Protein AF-A0A350H3V1-F1 (afdb_monomer_lite)

Foldseek 3Di:
DAAPVVLCVVFAFAQAADPVGDTLAQVSSVLCCCCPFQNDDRDDQAFLQSVQVSCVVVLFWHWDDDDADFQWKWGAALVPPVGRTGIFTDHDPQKTFTTDDPVRPPSGTHIDHDDDDTITTGTPGGGDDDLPDDDQPLDDFQFFKWFFADKFAFQAADPVQQWTAGCQFQVHDDPDPLRTHHLVQKAFDDQDPDRDSDDGRRTMIGHGDIFGFHHADPVQCWTWTQDPNGTHTTRSVRIGGD

Structure (mmCIF, N/CA/C/O backbone):
data_AF-A0A350H3V1-F1
#
_entry.id   AF-A0A350H3V1-F1
#
loop_
_atom_site.group_PDB
_atom_site.id
_atom_site.type_symbol
_atom_site.label_atom_id
_atom_site.label_alt_id
_atom_site.label_comp_id
_atom_site.label_asym_id
_atom_site.label_entity_id
_atom_site.label_seq_id
_atom_site.pdbx_PDB_ins_code
_atom_site.Cartn_x
_atom_site.Cartn_y
_atom_site.Cartn_z
_atom_site.occupancy
_atom_site.B_iso_or_equiv
_atom_site.auth_seq_id
_atom_site.auth_comp_id
_atom_site.auth_asym_id
_atom_site.auth_atom_id
_atom_site.pdbx_PDB_model_num
ATOM 1 N N . MET A 1 1 ? 0.776 -10.655 13.097 1.00 87.31 1 MET A N 1
ATOM 2 C CA . MET A 1 1 ? 0.230 -9.368 12.625 1.00 87.31 1 MET A CA 1
ATOM 3 C C . MET A 1 1 ? -0.496 -9.611 11.309 1.00 87.31 1 MET A C 1
ATOM 5 O O . MET A 1 1 ? -0.062 -10.494 10.578 1.00 87.31 1 MET A O 1
ATOM 9 N N . ILE A 1 2 ? -1.572 -8.882 11.024 1.00 86.81 2 ILE A N 1
ATOM 10 C CA . ILE A 1 2 ? -2.341 -8.927 9.771 1.00 86.81 2 ILE A CA 1
ATOM 11 C C . ILE A 1 2 ? -2.219 -7.591 9.036 1.00 86.81 2 ILE A C 1
ATOM 13 O O . ILE A 1 2 ? -1.848 -6.583 9.632 1.00 86.81 2 ILE A O 1
ATOM 17 N N . SER A 1 3 ? -2.535 -7.568 7.750 1.00 87.00 3 SER A N 1
ATOM 18 C CA . SER A 1 3 ? -2.554 -6.328 6.978 1.00 87.00 3 SER A CA 1
ATOM 19 C C . SER A 1 3 ? -3.703 -5.396 7.349 1.00 87.00 3 SER A C 1
ATOM 21 O O . SER A 1 3 ? -4.671 -5.776 8.015 1.00 87.00 3 SER A O 1
ATOM 23 N N . LEU A 1 4 ? -3.635 -4.171 6.825 1.00 89.00 4 LEU A N 1
ATOM 24 C CA . LEU A 1 4 ? -4.741 -3.229 6.927 1.00 89.00 4 LEU A CA 1
ATOM 25 C C . LEU A 1 4 ? -5.987 -3.687 6.143 1.00 89.00 4 LEU A C 1
ATOM 27 O O . LEU A 1 4 ? -7.086 -3.507 6.655 1.00 89.00 4 LEU A O 1
ATOM 31 N N . GLU A 1 5 ? -5.866 -4.301 4.958 1.00 83.44 5 GLU A N 1
ATOM 32 C CA . GLU A 1 5 ? -7.055 -4.782 4.221 1.00 83.44 5 GLU A CA 1
ATOM 33 C C . GLU A 1 5 ? -7.722 -5.969 4.918 1.00 83.44 5 GLU A C 1
ATOM 35 O O . GLU A 1 5 ? -8.934 -5.954 5.139 1.00 83.44 5 GLU A O 1
ATOM 40 N N . SER A 1 6 ? -6.944 -6.951 5.372 1.00 87.31 6 SER A N 1
ATOM 41 C CA . SER A 1 6 ? -7.464 -8.061 6.174 1.00 87.31 6 SER A CA 1
ATOM 42 C C . SER A 1 6 ? -8.128 -7.560 7.459 1.00 87.31 6 SER A C 1
ATOM 44 O O . SER A 1 6 ? -9.181 -8.065 7.842 1.00 87.31 6 SER A O 1
ATOM 46 N N . PHE A 1 7 ? -7.568 -6.531 8.104 1.00 95.38 7 PHE A N 1
ATOM 47 C CA . PHE A 1 7 ? -8.172 -5.893 9.274 1.00 95.38 7 PHE A CA 1
ATOM 48 C C . PHE A 1 7 ? -9.505 -5.208 8.951 1.00 95.38 7 PHE A C 1
ATOM 50 O O . PHE A 1 7 ? -10.500 -5.429 9.641 1.00 95.38 7 PHE A O 1
ATOM 57 N N . ILE A 1 8 ? -9.548 -4.410 7.883 1.00 93.38 8 ILE A N 1
ATOM 58 C CA . ILE A 1 8 ? -10.767 -3.749 7.403 1.00 93.38 8 ILE A CA 1
ATOM 59 C C . ILE A 1 8 ? -11.840 -4.791 7.084 1.00 93.38 8 ILE A C 1
ATOM 61 O O . ILE A 1 8 ? -12.967 -4.675 7.564 1.00 93.38 8 ILE A O 1
ATOM 65 N N . SER A 1 9 ? -11.500 -5.819 6.307 1.00 91.25 9 SER A N 1
ATOM 66 C CA . SER A 1 9 ? -12.410 -6.906 5.932 1.00 91.25 9 SER A CA 1
ATOM 67 C C . SER A 1 9 ? -12.927 -7.647 7.166 1.00 91.25 9 SER A C 1
ATOM 69 O O . SER A 1 9 ? -14.130 -7.858 7.324 1.00 91.25 9 SER A O 1
ATOM 71 N N . LYS A 1 10 ? -12.032 -7.950 8.114 1.00 94.06 10 LYS A N 1
ATOM 72 C CA . LYS A 1 10 ? -12.376 -8.615 9.373 1.00 94.06 10 LYS A CA 1
ATOM 73 C C . LYS A 1 10 ? -13.389 -7.822 10.194 1.00 94.06 10 LYS A C 1
ATOM 75 O O . LYS A 1 10 ? -14.239 -8.456 10.823 1.00 94.06 10 LYS A O 1
ATOM 80 N N . TYR A 1 11 ? -13.297 -6.492 10.221 1.00 96.25 11 TYR A N 1
ATOM 81 C CA . TYR A 1 11 ? -14.055 -5.657 11.157 1.00 96.25 11 TYR A CA 1
ATOM 82 C C . TYR A 1 11 ? -15.183 -4.825 10.548 1.00 96.25 11 TYR A C 1
ATOM 84 O O . TYR A 1 11 ? -16.025 -4.336 11.298 1.00 96.25 11 TYR A O 1
ATOM 92 N N . THR A 1 12 ? -15.261 -4.701 9.224 1.00 94.94 12 THR A N 1
ATOM 93 C CA . THR A 1 12 ? -16.365 -3.989 8.564 1.00 94.94 12 THR A CA 1
ATOM 94 C C . THR A 1 12 ? -17.715 -4.552 9.015 1.00 94.94 12 THR A C 1
ATOM 96 O O . THR A 1 12 ? -17.942 -5.762 8.982 1.00 94.94 12 THR A O 1
ATOM 99 N N . GLY A 1 13 ? -18.611 -3.668 9.461 1.00 93.94 13 GLY A N 1
ATOM 100 C CA . GLY A 1 13 ? -19.951 -4.027 9.926 1.00 93.94 13 GLY A CA 1
ATOM 101 C C . GLY A 1 13 ? -19.996 -4.704 11.299 1.00 93.94 13 GLY A C 1
ATOM 102 O O . GLY A 1 13 ? -21.028 -5.272 11.652 1.00 93.94 13 GLY A O 1
ATOM 103 N N . LYS A 1 14 ? -18.913 -4.667 12.086 1.00 95.12 14 LYS A N 1
ATOM 104 C CA . LYS A 1 14 ? -18.849 -5.271 13.429 1.00 95.12 14 LYS A CA 1
ATOM 105 C C . LYS A 1 14 ? -18.634 -4.221 14.513 1.00 95.12 14 LYS A C 1
ATOM 107 O O . LYS A 1 14 ? -18.008 -3.196 14.269 1.00 95.12 14 LYS A O 1
ATOM 112 N N . LYS A 1 15 ? -19.115 -4.513 15.727 1.00 95.94 15 LYS A N 1
ATOM 113 C CA . LYS A 1 15 ? -18.767 -3.773 16.950 1.00 95.94 15 LYS A CA 1
ATOM 114 C C . LYS A 1 15 ? -17.431 -4.277 17.472 1.00 95.94 15 LYS A C 1
ATOM 116 O O . LYS A 1 15 ? -17.366 -5.330 18.098 1.00 95.94 15 LYS A O 1
ATOM 121 N N . VAL A 1 16 ? -16.371 -3.534 17.202 1.00 96.19 16 VAL A N 1
ATOM 122 C CA . VAL A 1 16 ? -15.021 -3.857 17.661 1.00 96.19 16 VAL A CA 1
ATOM 123 C C . VAL A 1 16 ? -14.863 -3.479 19.128 1.00 96.19 16 VAL A C 1
ATOM 125 O O . VAL A 1 16 ? -15.250 -2.379 19.531 1.00 96.19 16 VAL A O 1
ATOM 128 N N . ASP A 1 17 ? -14.287 -4.380 19.914 1.00 95.50 17 ASP A N 1
ATOM 129 C CA . ASP A 1 17 ? -14.048 -4.236 21.346 1.00 95.50 17 ASP A CA 1
ATOM 130 C C . ASP A 1 17 ? -12.560 -4.365 21.703 1.00 95.50 17 ASP A C 1
ATOM 132 O O . ASP A 1 17 ? -11.707 -4.657 20.857 1.00 95.50 17 ASP A O 1
ATOM 136 N N . VAL A 1 18 ? -12.253 -4.146 22.979 1.00 94.50 18 VAL A N 1
ATOM 137 C CA . VAL A 1 18 ? -10.967 -4.484 23.596 1.00 94.50 18 VAL A CA 1
ATOM 138 C C . VAL A 1 18 ? -11.205 -5.435 24.778 1.00 94.50 18 VAL A C 1
ATOM 140 O O . VAL A 1 18 ? -12.322 -5.479 25.298 1.00 94.50 18 VAL A O 1
ATOM 143 N N . PRO A 1 19 ? -10.191 -6.200 25.234 1.00 91.94 19 PRO A N 1
ATOM 144 C CA . PRO A 1 19 ? -10.383 -7.260 26.234 1.00 91.94 19 PRO A CA 1
ATOM 145 C C . PRO A 1 19 ? -11.000 -6.827 27.574 1.00 91.94 19 PRO A C 1
ATOM 147 O O . PRO A 1 19 ? -11.534 -7.660 28.296 1.00 91.94 19 PRO A O 1
ATOM 150 N N . TRP A 1 20 ? -10.934 -5.538 27.914 1.00 90.94 20 TRP A N 1
ATOM 151 C CA . TRP A 1 20 ? -11.448 -4.976 29.169 1.00 90.94 20 TRP A CA 1
ATOM 152 C C . TRP A 1 20 ? -12.771 -4.198 29.010 1.00 90.94 20 TRP A C 1
ATOM 154 O O . TRP A 1 20 ? -13.132 -3.411 29.883 1.00 90.94 20 TRP A O 1
ATOM 164 N N . GLY A 1 21 ? -13.498 -4.384 27.903 1.00 87.94 21 GLY A N 1
ATOM 165 C CA . GLY A 1 21 ? -14.806 -3.760 27.651 1.00 87.94 21 GLY A CA 1
ATOM 166 C C . GLY A 1 21 ? -14.780 -2.707 26.538 1.00 87.94 21 GLY A C 1
ATOM 167 O O . GLY A 1 21 ? -13.836 -2.641 25.763 1.00 87.94 21 GLY A O 1
ATOM 168 N N . TYR A 1 22 ? -15.814 -1.865 26.442 1.00 90.25 22 TYR A N 1
ATOM 169 C CA . TYR A 1 22 ? -15.927 -0.775 25.445 1.00 90.25 22 TYR A CA 1
ATOM 170 C C . TYR A 1 22 ? -16.145 -1.219 23.987 1.00 90.25 22 TYR A C 1
ATOM 172 O O . TYR A 1 22 ? -15.574 -0.654 23.048 1.00 90.25 22 TYR A O 1
ATOM 180 N N . ALA A 1 23 ? -17.012 -2.211 23.780 1.00 93.12 23 ALA A N 1
ATOM 181 C CA . ALA A 1 23 ? -17.453 -2.601 22.446 1.00 93.12 23 ALA A CA 1
ATOM 182 C C . ALA A 1 23 ? -18.092 -1.422 21.696 1.00 93.12 23 ALA A C 1
ATOM 184 O O . ALA A 1 23 ? -18.932 -0.699 22.234 1.00 93.12 23 ALA A O 1
ATOM 185 N N . GLY A 1 24 ? -17.706 -1.251 20.436 1.00 93.50 24 GLY A N 1
ATOM 186 C CA . GLY A 1 24 ? -18.308 -0.262 19.556 1.00 93.50 24 GLY A CA 1
ATOM 187 C C . GLY A 1 24 ? -17.801 1.167 19.749 1.00 93.50 24 GLY A C 1
ATOM 188 O O . GLY A 1 24 ? -18.514 2.079 19.364 1.00 93.50 24 GLY A O 1
ATOM 189 N N . GLN A 1 25 ? -16.620 1.394 20.341 1.00 95.19 25 GLN A N 1
ATOM 190 C CA . GLN A 1 25 ? -16.006 2.730 20.469 1.00 95.19 25 GLN A CA 1
ATOM 191 C C . GLN A 1 25 ? -14.906 2.985 19.428 1.00 95.19 25 GLN A C 1
ATOM 193 O O . GLN A 1 25 ? -14.220 2.051 19.009 1.00 95.19 25 GLN A O 1
ATOM 198 N N . CYS A 1 26 ? -14.692 4.248 19.040 1.00 95.94 26 CYS A N 1
ATOM 199 C CA . CYS A 1 26 ? -13.654 4.635 18.072 1.00 95.94 26 CYS A CA 1
ATOM 200 C C . CYS A 1 26 ? -12.245 4.210 18.528 1.00 95.94 26 CYS A C 1
ATOM 202 O O . CYS A 1 26 ? -11.495 3.593 17.773 1.00 95.94 26 CYS A O 1
ATOM 204 N N . VAL A 1 27 ? -11.922 4.434 19.805 1.00 97.12 27 VAL A N 1
ATOM 205 C CA . VAL A 1 27 ? -10.637 4.038 20.404 1.00 97.12 27 VAL A CA 1
ATOM 206 C C . VAL A 1 27 ? -10.443 2.520 20.455 1.00 97.12 27 VAL A C 1
ATOM 208 O O . VAL A 1 27 ? -9.312 2.056 20.331 1.00 97.12 27 VAL A O 1
ATOM 211 N N . SER A 1 28 ? -11.519 1.734 20.579 1.00 97.25 28 SER A N 1
ATOM 212 C CA . SER A 1 28 ? -11.446 0.265 20.597 1.00 97.25 28 SER A CA 1
ATOM 213 C C . SER A 1 28 ? -11.017 -0.293 19.243 1.00 97.25 28 SER A C 1
ATOM 215 O O . SER A 1 28 ? -10.195 -1.205 19.179 1.00 97.25 28 SER A O 1
ATOM 217 N N . LEU A 1 29 ? -11.505 0.301 18.150 1.00 97.88 29 LEU A N 1
ATOM 218 C CA . LEU A 1 29 ? -11.069 -0.063 16.804 1.00 97.88 29 LEU A CA 1
ATOM 219 C C . LEU A 1 29 ? -9.576 0.231 16.604 1.00 97.88 29 LEU A C 1
ATOM 221 O O . LEU A 1 29 ? -8.831 -0.629 16.135 1.00 97.88 29 LEU A O 1
ATOM 225 N N . VAL A 1 30 ? -9.118 1.427 16.985 1.00 98.31 30 VAL A N 1
ATOM 226 C CA . VAL A 1 30 ? -7.717 1.820 16.766 1.00 98.31 30 VAL A CA 1
ATOM 227 C C . VAL A 1 30 ? -6.762 1.048 17.684 1.00 98.31 30 VAL A C 1
ATOM 229 O O . VAL A 1 30 ? -5.681 0.669 17.243 1.00 98.31 30 VAL A O 1
ATOM 232 N N . GLN A 1 31 ? -7.171 0.697 18.909 1.00 98.12 31 GLN A N 1
ATOM 233 C CA . GLN A 1 31 ? -6.442 -0.260 19.761 1.00 98.12 31 GLN A CA 1
ATOM 234 C C . GLN A 1 31 ? -6.209 -1.596 19.055 1.00 98.12 31 GLN A C 1
ATOM 236 O O . GLN A 1 31 ? -5.087 -2.104 19.037 1.00 98.12 31 GLN A O 1
ATOM 241 N N . ARG A 1 32 ? -7.260 -2.161 18.447 1.00 97.94 32 ARG A N 1
ATOM 242 C CA . ARG A 1 32 ? -7.150 -3.418 17.700 1.00 97.94 32 ARG A CA 1
ATOM 243 C C . ARG A 1 32 ? -6.230 -3.280 16.498 1.00 97.94 32 ARG A C 1
ATOM 245 O O . ARG A 1 32 ? -5.462 -4.198 16.244 1.00 97.94 32 ARG A O 1
ATOM 252 N N . TYR A 1 33 ? -6.242 -2.143 15.807 1.00 98.31 33 TYR A N 1
ATOM 253 C CA . TYR A 1 33 ? -5.305 -1.879 14.713 1.00 98.31 33 TYR A CA 1
ATOM 254 C C . TYR A 1 33 ? -3.848 -1.833 15.189 1.00 98.31 33 TYR A C 1
ATOM 256 O O . TYR A 1 33 ? -2.991 -2.504 14.610 1.00 98.31 33 TYR A O 1
ATOM 264 N N . LEU A 1 34 ? -3.561 -1.112 16.279 1.00 98.38 34 LEU A N 1
ATOM 265 C CA . LEU A 1 34 ? -2.220 -1.086 16.871 1.00 98.38 34 LEU A CA 1
ATOM 266 C C . LEU A 1 34 ? -1.730 -2.501 17.212 1.00 98.38 34 LEU A C 1
ATOM 268 O O . LEU A 1 34 ? -0.563 -2.819 16.991 1.00 98.38 34 LEU A O 1
ATOM 272 N N . ASN A 1 35 ? -2.617 -3.362 17.706 1.00 98.00 35 ASN A N 1
ATOM 273 C CA . ASN A 1 35 ? -2.266 -4.718 18.102 1.00 98.00 35 ASN A CA 1
ATOM 274 C C . ASN A 1 35 ? -2.142 -5.697 16.944 1.00 98.00 35 ASN A C 1
ATOM 276 O O . ASN A 1 35 ? -1.093 -6.311 16.746 1.00 98.00 35 ASN A O 1
ATOM 280 N N . GLU A 1 36 ? -3.204 -5.842 16.168 1.00 97.25 36 GLU A N 1
ATOM 281 C CA . GLU A 1 36 ? -3.271 -6.864 15.138 1.00 97.25 36 GLU A CA 1
ATOM 282 C C . GLU A 1 36 ? -2.425 -6.494 13.931 1.00 97.25 36 GLU A C 1
ATOM 284 O O . GLU A 1 36 ? -1.836 -7.386 13.326 1.00 97.25 36 GLU A O 1
ATOM 289 N N . CYS A 1 37 ? -2.305 -5.206 13.609 1.00 95.25 37 CYS A N 1
ATOM 290 C CA . CYS A 1 37 ? -1.598 -4.771 12.413 1.00 95.25 37 CYS A CA 1
ATOM 291 C C . CYS A 1 37 ? -0.177 -4.295 12.705 1.00 95.25 37 CYS A C 1
ATOM 293 O O . CYS A 1 37 ? 0.721 -4.578 11.921 1.00 95.25 37 CYS A O 1
ATOM 295 N N . LEU A 1 38 ? 0.054 -3.612 13.829 1.00 93.62 38 LEU A N 1
ATOM 296 C CA . LEU A 1 38 ? 1.365 -3.022 14.145 1.00 93.62 38 LEU A CA 1
ATOM 297 C C . LEU A 1 38 ? 2.124 -3.753 15.268 1.00 93.62 38 LEU A C 1
ATOM 299 O O . LEU A 1 38 ? 3.282 -3.431 15.555 1.00 93.62 38 LEU A O 1
ATOM 303 N N . GLY A 1 39 ? 1.497 -4.748 15.902 1.00 95.25 39 GLY A N 1
ATOM 304 C CA . GLY A 1 39 ? 2.129 -5.584 16.922 1.00 95.25 39 GLY A CA 1
ATOM 305 C C . GLY A 1 39 ? 2.437 -4.852 18.229 1.00 95.25 39 GLY A C 1
ATOM 306 O O . GLY A 1 39 ? 3.401 -5.210 18.904 1.00 95.25 39 GLY A O 1
ATOM 307 N N . TYR A 1 40 ? 1.685 -3.802 18.565 1.00 96.44 40 TYR A N 1
ATOM 308 C CA . TYR A 1 40 ? 1.750 -3.156 19.877 1.00 96.44 40 TYR A CA 1
ATOM 309 C C . TYR A 1 40 ? 0.785 -3.821 20.862 1.00 96.44 40 TYR A C 1
ATOM 311 O O . TYR A 1 40 ? -0.278 -4.316 20.491 1.00 96.44 40 TYR A O 1
ATOM 319 N N . GLU A 1 41 ? 1.123 -3.827 22.145 1.00 94.88 41 GLU A N 1
ATOM 320 C CA . GLU A 1 41 ? 0.203 -4.338 23.158 1.00 94.88 41 GLU A CA 1
ATOM 321 C C . GLU A 1 41 ? -0.988 -3.392 23.359 1.00 94.88 41 GLU A C 1
ATOM 323 O O . GLU A 1 41 ? -0.870 -2.159 23.307 1.00 94.88 41 GLU A O 1
ATOM 328 N N . MET A 1 42 ? -2.158 -3.991 23.584 1.00 95.31 42 MET A N 1
ATOM 329 C CA . MET A 1 42 ? -3.368 -3.253 23.925 1.00 95.31 42 MET A CA 1
ATOM 330 C C . MET A 1 42 ? -3.330 -2.876 25.404 1.00 95.31 42 MET A C 1
ATOM 332 O O . MET A 1 42 ? -3.228 -3.747 26.261 1.00 95.31 42 MET A O 1
ATOM 336 N N . HIS A 1 43 ? -3.486 -1.591 25.698 1.00 95.00 43 HIS A N 1
ATOM 337 C CA . HIS A 1 43 ? -3.711 -1.080 27.051 1.00 95.00 43 HIS A CA 1
ATOM 338 C C . HIS A 1 43 ? -4.429 0.279 26.981 1.00 95.00 43 HIS A C 1
ATOM 340 O O . HIS A 1 43 ? -4.352 0.935 25.941 1.00 95.00 43 HIS A O 1
ATOM 346 N N . PRO A 1 44 ? -5.154 0.730 28.021 1.00 93.12 44 PRO A N 1
ATOM 347 C CA . PRO A 1 44 ? -5.901 1.993 27.989 1.00 93.12 44 PRO A CA 1
ATOM 348 C C . PRO A 1 44 ? -5.030 3.226 27.676 1.00 93.12 44 PRO A C 1
ATOM 350 O O . PRO A 1 44 ? -4.000 3.425 28.305 1.00 93.12 44 PRO A O 1
ATOM 353 N N . ARG A 1 45 ? -5.481 4.076 26.738 1.00 94.94 45 ARG A N 1
ATOM 354 C CA . ARG A 1 45 ? -4.754 5.269 26.237 1.00 94.94 45 ARG A CA 1
ATOM 355 C C . ARG A 1 45 ? -5.511 6.597 26.390 1.00 94.94 45 ARG A C 1
ATOM 357 O O . ARG A 1 45 ? -5.131 7.602 25.795 1.00 94.94 45 ARG A O 1
ATOM 364 N N . GLY A 1 46 ? -6.597 6.593 27.162 1.00 95.19 46 GLY A N 1
ATOM 365 C CA . GLY A 1 46 ? -7.506 7.735 27.285 1.00 95.19 46 GLY A CA 1
ATOM 366 C C . GLY A 1 46 ? -8.501 7.850 26.126 1.00 95.19 46 GLY A C 1
ATOM 367 O O . GLY A 1 46 ? -8.709 6.904 25.356 1.00 95.19 46 GLY A O 1
ATOM 368 N N . ASN A 1 47 ? -9.137 9.017 26.027 1.00 97.12 47 ASN A N 1
ATOM 369 C CA . ASN A 1 47 ? -10.116 9.319 24.987 1.00 97.12 47 ASN A CA 1
ATOM 370 C C . ASN A 1 47 ? -9.413 9.676 23.680 1.00 97.12 47 ASN A C 1
ATOM 372 O O . ASN A 1 47 ? -8.237 10.020 23.673 1.00 97.12 47 ASN A O 1
ATOM 376 N N . ALA A 1 48 ? -10.142 9.654 22.566 1.00 97.88 48 ALA A N 1
ATOM 377 C CA . ALA A 1 48 ? -9.570 9.874 21.241 1.00 97.88 48 ALA A CA 1
ATOM 378 C C . ALA A 1 48 ? -8.691 11.136 21.141 1.00 97.88 48 ALA A C 1
ATOM 380 O O . ALA A 1 48 ? -7.585 11.056 20.614 1.00 97.88 48 ALA A O 1
ATOM 381 N N . LYS A 1 49 ? -9.118 12.275 21.705 1.00 97.94 49 LYS A N 1
ATOM 382 C CA . LYS A 1 49 ? -8.340 13.531 21.670 1.00 97.94 49 LYS A CA 1
ATOM 383 C C . LYS A 1 49 ? -6.946 13.429 22.309 1.00 97.94 49 LYS A C 1
ATOM 385 O O . LYS A 1 49 ? -6.058 14.198 21.950 1.00 97.94 49 LYS A O 1
ATOM 390 N N . ASP A 1 50 ? -6.762 12.503 23.249 1.00 98.31 50 ASP A N 1
ATOM 391 C CA . ASP A 1 50 ? -5.532 12.355 24.030 1.00 98.31 50 ASP A CA 1
ATOM 392 C C . ASP A 1 50 ? -4.441 11.628 23.216 1.00 98.31 50 ASP A C 1
ATOM 394 O O . ASP A 1 50 ? -3.244 11.777 23.470 1.00 98.31 50 ASP A O 1
ATOM 398 N N . TRP A 1 51 ? -4.841 10.894 22.170 1.00 98.38 51 TRP A N 1
ATOM 399 C CA . TRP A 1 51 ? -3.976 9.971 21.435 1.00 98.38 51 TRP A CA 1
ATOM 400 C C . TRP A 1 51 ? -2.841 10.639 20.658 1.00 98.38 51 TRP A C 1
ATOM 402 O O . TRP A 1 51 ? -1.848 9.974 20.383 1.00 98.38 51 TRP A O 1
ATOM 412 N N . VAL A 1 52 ? -2.921 11.935 20.332 1.00 98.44 52 VAL A N 1
ATOM 413 C CA . VAL A 1 52 ? -1.771 12.641 19.730 1.00 98.44 52 VAL A CA 1
ATOM 414 C C . VAL A 1 52 ? -0.562 12.568 20.662 1.00 98.44 52 VAL A C 1
ATOM 416 O O . VAL A 1 52 ? 0.511 12.141 20.244 1.00 98.44 52 VAL A O 1
ATOM 419 N N . ASN A 1 53 ? -0.746 12.942 21.929 1.00 98.12 53 ASN A N 1
ATOM 420 C CA . ASN A 1 53 ? 0.337 12.953 22.908 1.00 98.12 53 ASN A CA 1
ATOM 421 C C . ASN A 1 53 ? 0.696 11.529 23.336 1.00 98.12 53 ASN A C 1
ATOM 423 O O . ASN A 1 53 ? 1.875 11.200 23.418 1.00 98.12 53 ASN A O 1
ATOM 427 N N . THR A 1 54 ? -0.303 10.667 23.544 1.00 98.19 54 THR A N 1
ATOM 428 C CA . THR A 1 54 ? -0.078 9.278 23.960 1.00 98.19 54 THR A CA 1
ATOM 429 C C . THR A 1 54 ? 0.767 8.504 22.945 1.00 98.19 54 THR A C 1
ATOM 431 O O . THR A 1 54 ? 1.765 7.894 23.316 1.00 98.19 54 THR A O 1
ATOM 434 N N . LEU A 1 55 ? 0.445 8.589 21.647 1.00 98.38 55 LEU A N 1
ATOM 435 C CA . LEU A 1 55 ? 1.194 7.876 20.604 1.00 98.38 55 LEU A CA 1
ATOM 436 C C . LEU A 1 55 ? 2.633 8.386 20.437 1.00 98.38 55 LEU A C 1
ATOM 438 O O . LEU A 1 55 ? 3.513 7.595 20.093 1.00 98.38 55 LEU A O 1
ATOM 442 N N . ILE A 1 56 ? 2.875 9.682 20.664 1.00 98.31 56 ILE A N 1
ATOM 443 C CA . ILE A 1 56 ? 4.226 10.263 20.650 1.00 98.31 56 ILE A CA 1
ATOM 444 C C . ILE A 1 56 ? 5.017 9.770 21.863 1.00 98.31 56 ILE A C 1
ATOM 446 O O . ILE A 1 56 ? 6.127 9.267 21.703 1.00 98.31 56 ILE A O 1
ATOM 450 N N . ASN A 1 57 ? 4.436 9.874 23.060 1.00 98.12 57 ASN A N 1
ATOM 451 C CA . ASN A 1 57 ? 5.100 9.523 24.316 1.00 98.12 57 ASN A CA 1
ATOM 452 C C . ASN A 1 57 ? 5.436 8.028 24.406 1.00 98.12 57 ASN A C 1
ATOM 454 O O . ASN A 1 57 ? 6.465 7.667 24.966 1.00 98.12 57 ASN A O 1
ATOM 458 N N . GLU A 1 58 ? 4.605 7.161 23.824 1.00 97.81 58 GLU A N 1
ATOM 459 C CA . GLU A 1 58 ? 4.866 5.717 23.734 1.00 97.81 58 GLU A CA 1
ATOM 460 C C . GLU A 1 58 ? 5.835 5.336 22.598 1.00 97.81 58 GLU A C 1
ATOM 462 O O . GLU A 1 58 ? 6.147 4.159 22.421 1.00 97.81 58 GLU A O 1
ATOM 467 N N . GLY A 1 59 ? 6.298 6.295 21.787 1.00 97.19 59 GLY A N 1
ATOM 468 C CA . GLY A 1 59 ? 7.166 6.010 20.642 1.00 97.19 59 GLY A CA 1
ATOM 469 C C . GLY A 1 59 ? 6.478 5.181 19.549 1.00 97.19 59 GLY A C 1
ATOM 470 O O . GLY A 1 59 ? 7.132 4.415 18.842 1.00 97.19 59 GLY A O 1
ATOM 471 N N . ILE A 1 60 ? 5.155 5.306 19.406 1.00 97.81 60 ILE A N 1
ATOM 472 C CA . ILE A 1 60 ? 4.356 4.560 18.422 1.00 97.81 60 ILE A CA 1
ATOM 473 C C . ILE A 1 60 ? 4.273 5.309 17.095 1.00 97.81 60 ILE A C 1
ATOM 475 O O . ILE A 1 60 ? 4.391 4.700 16.028 1.00 97.81 60 ILE A O 1
ATOM 479 N N . ALA A 1 61 ? 4.059 6.622 17.150 1.00 97.81 61 ALA A N 1
ATOM 480 C CA . ALA A 1 61 ? 3.856 7.448 15.969 1.00 97.81 61 ALA A CA 1
ATOM 481 C C . ALA A 1 61 ? 4.463 8.841 16.131 1.00 97.81 61 ALA A C 1
ATOM 483 O O . ALA A 1 61 ? 4.604 9.356 17.237 1.00 97.81 61 ALA A O 1
ATOM 484 N N . GLN A 1 62 ? 4.742 9.477 14.998 1.00 98.00 62 GLN A N 1
ATOM 485 C CA . GLN A 1 62 ? 5.049 10.904 14.923 1.00 98.00 62 GLN A CA 1
ATOM 486 C C . GLN A 1 62 ? 3.865 11.679 14.354 1.00 98.00 62 GLN A C 1
ATOM 488 O O . GLN A 1 62 ? 3.141 11.183 13.487 1.00 98.00 62 GLN A O 1
ATOM 493 N N . LYS A 1 63 ? 3.694 12.922 14.803 1.00 98.12 63 LYS A N 1
ATOM 494 C CA . LYS A 1 63 ? 2.770 13.853 14.158 1.00 98.12 63 LYS A CA 1
ATOM 495 C C . LYS A 1 63 ? 3.394 14.369 12.862 1.00 98.12 63 LYS A C 1
ATOM 497 O O . LYS A 1 63 ? 4.540 14.809 12.866 1.00 98.12 63 LYS A O 1
ATOM 502 N N . VAL A 1 64 ? 2.636 14.348 11.771 1.00 95.56 64 VAL A N 1
ATOM 503 C CA . VAL A 1 64 ? 3.075 14.840 10.456 1.00 95.56 64 VAL A CA 1
ATOM 504 C C . VAL A 1 64 ? 2.091 15.864 9.894 1.00 95.56 64 VAL A C 1
ATOM 506 O O . VAL A 1 64 ? 0.920 15.894 10.274 1.00 95.56 64 VAL A O 1
ATOM 509 N N . ASN A 1 65 ? 2.575 16.696 8.973 1.00 92.94 65 ASN A N 1
ATOM 510 C CA . ASN A 1 65 ? 1.762 17.634 8.200 1.00 92.94 65 ASN A CA 1
ATOM 511 C C . ASN A 1 65 ? 1.565 17.108 6.768 1.00 92.94 65 ASN A C 1
ATOM 513 O O . ASN A 1 65 ? 2.366 16.307 6.284 1.00 92.94 65 ASN A O 1
ATOM 517 N N . GLY A 1 66 ? 0.534 17.598 6.079 1.00 90.31 66 GLY A N 1
ATOM 518 C CA . GLY A 1 66 ? 0.243 17.258 4.683 1.00 90.31 66 GLY A CA 1
ATOM 519 C C . GLY A 1 66 ? -0.947 16.314 4.536 1.00 90.31 66 GLY A C 1
ATOM 520 O O . GLY A 1 66 ? -1.889 16.370 5.323 1.00 90.31 66 GLY A O 1
ATOM 521 N N . THR A 1 67 ? -0.920 15.471 3.506 1.00 88.62 67 THR A N 1
ATOM 522 C CA . THR A 1 67 ? -2.022 14.556 3.181 1.00 88.62 67 THR A CA 1
ATOM 523 C C . THR A 1 67 ? -1.915 13.254 3.985 1.00 88.62 67 THR A C 1
ATOM 525 O O . THR A 1 67 ? -0.827 12.667 4.030 1.00 88.62 67 THR A O 1
ATOM 528 N N . PRO A 1 68 ? -3.018 12.764 4.591 1.00 90.19 68 PRO A N 1
ATOM 529 C CA . PRO A 1 68 ? -3.064 11.437 5.195 1.00 90.19 68 PRO A CA 1
ATOM 530 C C . PRO A 1 68 ? -2.627 10.343 4.230 1.00 90.19 68 PRO A C 1
ATOM 532 O O . PRO A 1 68 ? -3.109 10.270 3.100 1.00 90.19 68 PRO A O 1
ATOM 535 N N . GLN A 1 69 ? -1.753 9.464 4.701 1.00 85.69 69 GLN A N 1
ATOM 536 C CA . GLN A 1 69 ? -1.378 8.248 3.998 1.00 85.69 69 GLN A CA 1
ATOM 537 C C . GLN A 1 69 ? -2.132 7.066 4.580 1.00 85.69 69 GLN A C 1
ATOM 539 O O . GLN A 1 69 ? -2.493 7.035 5.757 1.00 85.69 69 GLN A O 1
ATOM 544 N N . ARG A 1 70 ? -2.348 6.060 3.743 1.00 89.00 70 ARG A N 1
ATOM 545 C CA . ARG A 1 70 ? -2.941 4.800 4.158 1.00 89.00 70 ARG A CA 1
ATOM 546 C C . ARG A 1 70 ? -2.170 4.199 5.348 1.00 89.00 70 ARG A C 1
ATOM 548 O O . ARG A 1 70 ? -0.946 4.088 5.324 1.00 89.00 70 ARG A O 1
ATOM 555 N N . GLY A 1 71 ? -2.896 3.840 6.405 1.00 92.25 71 GLY A N 1
ATOM 556 C CA . GLY A 1 71 ? -2.355 3.345 7.673 1.00 92.25 71 GLY A CA 1
ATOM 557 C C . GLY A 1 71 ? -1.986 4.421 8.701 1.00 92.25 71 GLY A C 1
ATOM 558 O O . GLY A 1 71 ? -1.661 4.060 9.837 1.00 92.25 71 GLY A O 1
ATOM 559 N N . ASP A 1 72 ? -2.054 5.713 8.358 1.00 97.38 72 ASP A N 1
ATOM 560 C CA . ASP A 1 72 ? -1.954 6.789 9.349 1.00 97.38 72 ASP A CA 1
ATOM 561 C C . ASP A 1 72 ? -3.159 6.750 10.303 1.00 97.38 72 ASP A C 1
ATOM 563 O O . ASP A 1 72 ? -4.276 6.394 9.921 1.00 97.38 72 ASP A O 1
ATOM 567 N N . ILE A 1 73 ? -2.938 7.148 11.553 1.00 98.62 73 ILE A N 1
ATOM 568 C CA . ILE A 1 73 ? -3.986 7.305 12.561 1.00 98.62 73 ILE A CA 1
ATOM 569 C C . ILE A 1 73 ? -4.411 8.771 12.569 1.00 98.62 73 ILE A C 1
ATOM 571 O O . ILE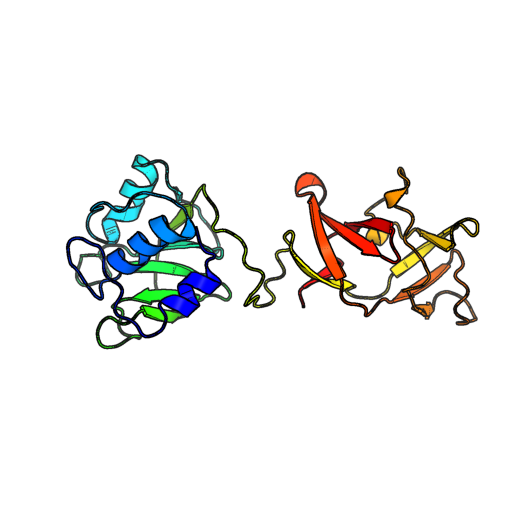 A 1 73 ? -3.585 9.669 12.737 1.00 98.62 73 ILE A O 1
ATOM 575 N N . LEU A 1 74 ? -5.702 9.021 12.390 1.00 98.56 74 LEU A N 1
ATOM 576 C CA . LEU A 1 74 ? -6.260 10.366 12.335 1.00 98.56 74 LEU A CA 1
ATOM 577 C C . LEU A 1 74 ? -6.974 10.680 13.636 1.00 98.56 74 LEU A C 1
ATOM 579 O O . LEU A 1 74 ? -7.943 10.009 13.985 1.00 98.56 74 LEU A O 1
ATOM 583 N N . VAL A 1 75 ? -6.485 11.697 14.343 1.00 98.50 75 VAL A N 1
ATOM 584 C CA . VAL A 1 75 ? -6.991 12.095 15.658 1.00 98.50 75 VAL A CA 1
ATOM 585 C C . VAL A 1 75 ? -7.721 13.428 15.562 1.00 98.50 75 VAL A C 1
ATOM 587 O O . VAL A 1 75 ? -7.138 14.453 15.205 1.00 98.50 75 VAL A O 1
ATOM 590 N N . TYR A 1 76 ? -8.992 13.422 15.932 1.00 97.88 76 TYR A N 1
ATOM 591 C CA . TYR A 1 76 ? -9.861 14.587 16.004 1.00 97.88 76 TYR A CA 1
ATOM 592 C C . TYR A 1 76 ? -9.894 15.136 17.431 1.00 97.88 76 TYR A C 1
ATOM 594 O O . TYR A 1 76 ? -10.055 14.386 18.396 1.00 97.88 76 TYR A O 1
ATOM 602 N N . GLY A 1 77 ? -9.755 16.457 17.557 1.00 97.12 77 GLY A N 1
ATOM 603 C CA . GLY A 1 77 ? -9.717 17.149 18.848 1.00 97.12 77 GLY A CA 1
ATOM 604 C C . GLY A 1 77 ? -11.068 17.216 19.570 1.00 97.12 77 GLY A C 1
ATOM 605 O O . GLY A 1 77 ? -12.075 16.680 19.115 1.00 97.12 77 GLY A O 1
ATOM 606 N N . SER A 1 78 ? -11.106 17.938 20.692 1.00 96.50 78 SER A N 1
ATOM 607 C CA . SER A 1 78 ? -12.274 18.049 21.586 1.00 96.50 78 SER A CA 1
ATOM 608 C C . SER A 1 78 ? -13.535 18.655 20.957 1.00 96.50 78 SER A C 1
ATOM 610 O O . SER A 1 78 ? -14.617 18.489 21.509 1.00 96.50 78 SER A O 1
ATOM 612 N N . SER A 1 79 ? -13.439 19.315 19.802 1.00 95.31 79 SER A N 1
ATOM 613 C CA . SER A 1 79 ? -14.609 19.784 19.044 1.00 95.31 79 SER A CA 1
ATOM 614 C C . SER A 1 79 ? -15.458 18.646 18.454 1.00 95.31 79 SER A C 1
ATOM 616 O O . SER A 1 79 ? -16.536 18.906 17.930 1.00 95.31 79 SER A O 1
ATOM 618 N N . TYR A 1 80 ? -14.988 17.398 18.533 1.00 93.44 80 TYR A N 1
ATOM 619 C CA . TYR A 1 80 ? -15.670 16.201 18.040 1.00 93.44 80 TYR A CA 1
ATOM 620 C C . TYR A 1 80 ? -16.018 15.254 19.196 1.00 93.44 80 TYR A C 1
ATOM 622 O O . TYR A 1 80 ? -15.419 15.319 20.273 1.00 93.44 80 TYR A O 1
ATOM 630 N N . GLY A 1 81 ? -16.995 14.368 18.973 1.00 89.50 81 GLY A N 1
ATOM 631 C CA . GLY A 1 81 ? -17.352 13.315 19.932 1.00 89.50 81 GLY A CA 1
ATOM 632 C C . GLY A 1 81 ? -17.731 13.853 21.313 1.00 89.50 81 GLY A C 1
ATOM 633 O O . GLY A 1 81 ? -17.288 13.314 22.322 1.00 89.50 81 GLY A O 1
ATOM 634 N N . SER A 1 82 ? -18.477 14.963 21.368 1.00 91.44 82 SER A N 1
ATOM 635 C CA . SER A 1 82 ? -18.950 15.583 22.617 1.00 91.44 82 SER A CA 1
ATOM 636 C C . SER A 1 82 ? -17.839 15.899 23.633 1.00 91.44 82 SER A C 1
ATOM 638 O O . SER A 1 82 ? -18.030 15.742 24.836 1.00 91.44 82 SER A O 1
ATOM 640 N N . GLY A 1 83 ? -16.660 16.324 23.166 1.00 94.81 83 GLY A N 1
ATOM 641 C CA . GLY A 1 83 ? -15.526 16.665 24.036 1.00 94.81 83 GLY A CA 1
ATOM 642 C C . GLY A 1 83 ? -14.505 15.542 24.244 1.00 94.81 83 GLY A C 1
ATOM 643 O O . GLY A 1 83 ? -13.421 15.809 24.781 1.00 94.81 83 GLY A O 1
ATOM 644 N N . TYR A 1 84 ? -14.804 14.317 23.799 1.00 95.69 84 TYR A N 1
ATOM 645 C CA . TYR A 1 84 ? -13.907 13.155 23.883 1.00 95.69 84 TYR A CA 1
ATOM 646 C C . TYR A 1 84 ? -12.993 13.004 22.656 1.00 95.69 84 TYR A C 1
ATOM 648 O O . TYR A 1 84 ? -11.980 12.303 22.714 1.00 95.69 84 TYR A O 1
ATOM 656 N N . GLY A 1 85 ? -13.299 13.715 21.571 1.00 96.81 85 GLY A N 1
ATOM 657 C CA . GLY A 1 85 ? -12.623 13.580 20.288 1.00 96.81 85 GLY A CA 1
ATOM 658 C C . GLY A 1 85 ? -13.130 12.394 19.476 1.00 96.81 85 GLY A C 1
ATOM 659 O O . GLY A 1 85 ? -14.070 11.697 19.857 1.00 96.81 85 GLY A O 1
ATOM 660 N N . HIS A 1 86 ? -12.483 12.165 18.339 1.00 97.19 86 HIS A N 1
ATOM 661 C CA . HIS A 1 86 ? -12.740 11.022 17.463 1.00 97.19 86 HIS A CA 1
ATOM 662 C C . HIS A 1 86 ? -11.430 10.491 16.887 1.00 97.19 86 HIS A C 1
ATOM 664 O O . HIS A 1 86 ? -10.439 11.218 16.832 1.00 97.19 86 HIS A O 1
ATOM 670 N N . ILE A 1 87 ? -11.388 9.221 16.500 1.00 98.38 87 ILE A N 1
ATOM 671 C CA . ILE A 1 87 ? -10.166 8.613 15.977 1.00 98.38 87 ILE A CA 1
ATOM 672 C C . ILE A 1 87 ? -10.489 7.511 14.973 1.00 98.38 87 ILE A C 1
ATOM 674 O O . ILE A 1 87 ? -11.478 6.794 15.119 1.00 98.38 87 ILE A O 1
ATOM 678 N N . GLY A 1 88 ? -9.639 7.364 13.964 1.00 98.06 88 GLY A N 1
ATOM 679 C CA . GLY A 1 88 ? -9.734 6.283 12.990 1.00 98.06 88 GLY A CA 1
ATOM 680 C C . GLY A 1 88 ? -8.452 6.125 12.185 1.00 98.06 88 GLY A C 1
ATOM 681 O O . GLY A 1 88 ? -7.432 6.750 12.480 1.00 98.06 88 GLY A O 1
ATOM 682 N N . ILE A 1 89 ? -8.506 5.265 11.174 1.00 98.31 89 ILE A N 1
ATOM 683 C CA . ILE A 1 89 ? -7.352 4.870 10.363 1.00 98.31 89 ILE A CA 1
ATOM 684 C C . ILE A 1 89 ? -7.572 5.380 8.942 1.00 98.31 89 ILE A C 1
ATOM 686 O O . ILE A 1 89 ? -8.599 5.091 8.334 1.00 98.31 89 ILE 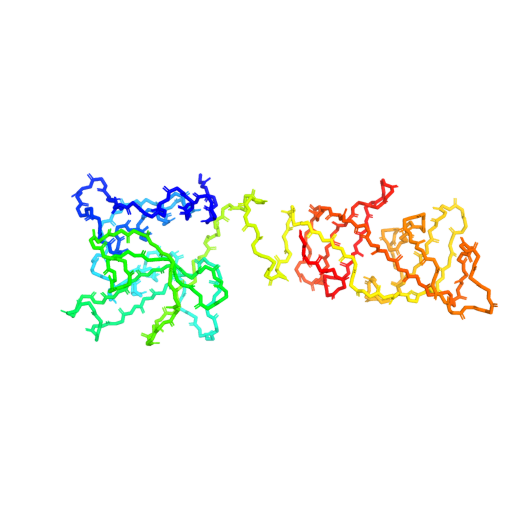A O 1
ATOM 690 N N . ALA A 1 90 ? -6.627 6.131 8.388 1.00 95.62 90 ALA A N 1
ATOM 691 C CA . ALA A 1 90 ? -6.673 6.527 6.987 1.00 95.62 90 ALA A CA 1
ATOM 692 C C . ALA A 1 90 ? -6.540 5.284 6.094 1.00 95.62 90 ALA A C 1
ATOM 694 O O . ALA A 1 90 ? -5.615 4.490 6.260 1.00 95.62 90 ALA A O 1
ATOM 695 N N . VAL A 1 91 ? -7.444 5.109 5.128 1.00 91.06 91 VAL A N 1
ATOM 696 C CA . VAL A 1 91 ? -7.463 3.923 4.243 1.00 91.06 91 VAL A CA 1
ATOM 697 C C . VAL A 1 91 ? -7.212 4.246 2.767 1.00 91.06 91 VAL A C 1
ATOM 699 O O . VAL A 1 91 ? -7.347 3.369 1.917 1.00 91.06 91 VAL A O 1
ATOM 702 N N . GLY A 1 92 ? -6.812 5.483 2.463 1.00 81.50 92 GLY A N 1
ATOM 703 C CA . GLY A 1 92 ? -6.597 5.961 1.093 1.00 81.50 92 GLY A CA 1
ATOM 704 C C . GLY A 1 92 ? -7.850 6.582 0.464 1.00 81.50 92 GLY A C 1
ATOM 705 O O . GLY A 1 92 ? -8.942 6.547 1.040 1.00 81.50 92 GLY A O 1
ATOM 706 N N . ASP A 1 93 ? -7.681 7.207 -0.704 1.00 78.62 93 ASP A N 1
ATOM 707 C CA . ASP A 1 93 ? -8.728 7.899 -1.481 1.00 78.62 93 ASP A CA 1
ATOM 708 C C . ASP A 1 93 ? -9.564 8.915 -0.691 1.00 78.62 93 ASP A C 1
ATOM 710 O O . ASP A 1 93 ? -10.766 9.077 -0.913 1.00 78.62 93 ASP A O 1
ATOM 714 N N . GLY A 1 94 ? -8.948 9.566 0.296 1.00 84.31 94 GLY A N 1
ATOM 715 C CA . GLY A 1 94 ? -9.651 10.499 1.169 1.00 84.31 94 GLY A CA 1
ATOM 716 C C . GLY A 1 94 ? -10.700 9.839 2.072 1.00 84.31 94 GLY A C 1
ATOM 717 O O . GLY A 1 94 ? -11.672 10.498 2.440 1.00 84.31 94 GLY A O 1
ATOM 718 N N . ASN A 1 95 ? -10.526 8.561 2.426 1.00 92.25 95 ASN A N 1
ATOM 719 C CA . ASN A 1 95 ? -11.405 7.833 3.342 1.00 92.25 95 ASN A CA 1
ATOM 720 C C . ASN A 1 95 ? -10.709 7.468 4.662 1.00 92.25 95 ASN A C 1
ATOM 722 O O . ASN A 1 95 ? -9.489 7.280 4.732 1.00 92.25 95 ASN A O 1
ATOM 726 N N . ILE A 1 96 ? -11.527 7.311 5.697 1.00 96.06 96 ILE A N 1
ATOM 727 C CA . ILE A 1 96 ? -11.177 6.839 7.034 1.00 96.06 96 ILE A CA 1
ATOM 728 C C . ILE A 1 96 ? -11.966 5.569 7.346 1.00 96.06 96 ILE A C 1
ATOM 730 O O . ILE A 1 96 ? -13.128 5.449 6.962 1.00 96.06 96 ILE A O 1
ATOM 734 N N . PHE A 1 97 ? -11.322 4.622 8.020 1.00 96.56 97 PHE A N 1
ATOM 735 C CA . PHE A 1 97 ? -11.966 3.488 8.663 1.00 96.56 97 PHE A CA 1
ATOM 736 C C . PHE A 1 97 ? -12.029 3.750 10.162 1.00 96.56 97 PHE A C 1
ATOM 738 O O . PHE A 1 97 ? -10.999 3.866 10.833 1.00 96.56 97 PHE A O 1
ATOM 745 N N . ASP A 1 98 ? -13.238 3.911 10.671 1.00 96.75 98 ASP A N 1
ATOM 746 C CA . ASP A 1 98 ? -13.512 4.300 12.044 1.00 96.75 98 ASP A CA 1
ATOM 747 C C . ASP A 1 98 ? -14.733 3.549 12.588 1.00 96.75 98 ASP A C 1
ATOM 749 O O . ASP A 1 98 ? -15.287 2.654 11.949 1.00 96.75 98 ASP A O 1
ATOM 753 N N . GLN A 1 99 ? -15.106 3.863 13.824 1.00 95.19 99 GLN A N 1
ATOM 754 C CA . GLN A 1 99 ? -16.241 3.266 14.513 1.00 95.19 99 GLN A CA 1
ATOM 755 C C . GLN A 1 99 ? -16.903 4.319 15.397 1.00 95.19 99 GLN A C 1
ATOM 757 O O . GLN A 1 99 ? -16.212 5.180 15.935 1.00 95.19 99 GLN A O 1
ATOM 762 N N . ASN A 1 100 ? -18.216 4.209 15.606 1.00 91.62 100 ASN A N 1
ATOM 763 C CA . ASN A 1 100 ? -18.986 5.115 16.471 1.00 91.62 100 ASN A CA 1
ATOM 764 C C . ASN A 1 100 ? -18.986 6.578 16.009 1.00 91.62 100 ASN A C 1
ATOM 766 O O . ASN A 1 100 ? -18.865 7.503 16.811 1.00 91.62 100 ASN A O 1
ATOM 770 N N . ASN A 1 101 ? -19.099 6.779 14.701 1.00 83.00 101 ASN A N 1
ATOM 771 C CA . ASN A 1 101 ? -19.377 8.085 14.119 1.00 83.00 101 ASN A CA 1
ATOM 772 C C . ASN A 1 101 ? -20.869 8.178 13.729 1.00 83.00 101 ASN A C 1
ATOM 774 O O . ASN A 1 101 ? -21.642 7.236 13.908 1.00 83.00 101 ASN A O 1
ATOM 778 N N . THR A 1 102 ? -21.273 9.304 13.144 1.00 74.31 102 THR A N 1
ATOM 779 C CA . THR A 1 102 ? -22.646 9.515 12.654 1.00 74.31 102 THR A CA 1
ATOM 780 C C . THR A 1 102 ? -22.977 8.777 11.351 1.00 74.31 102 THR A C 1
ATOM 782 O O . THR A 1 102 ? -24.150 8.654 11.016 1.00 74.31 102 THR A O 1
ATOM 785 N N . SER A 1 103 ? -21.982 8.288 10.604 1.00 74.38 103 SER A N 1
ATOM 786 C CA . SER A 1 103 ? -22.178 7.569 9.335 1.00 74.38 103 SER A CA 1
ATOM 787 C C . SER A 1 103 ? -22.335 6.050 9.507 1.00 74.38 103 SER A C 1
ATOM 789 O O . SER A 1 103 ? -22.796 5.359 8.596 1.00 74.38 103 SER A O 1
ATOM 791 N N . HIS A 1 104 ? -21.990 5.519 10.682 1.00 71.69 104 HIS A N 1
ATOM 792 C CA . HIS A 1 104 ? -22.041 4.102 11.026 1.00 71.69 104 HIS A CA 1
ATOM 793 C C . HIS A 1 104 ? -22.872 3.924 12.305 1.00 71.69 104 HIS A C 1
ATOM 795 O O . HIS A 1 104 ? -22.355 3.875 13.424 1.00 71.69 104 HIS A O 1
ATOM 801 N N . ASN A 1 105 ? -24.196 3.855 12.124 1.00 66.69 105 ASN A N 1
ATOM 802 C CA . ASN A 1 105 ? -25.166 3.708 13.210 1.00 66.69 105 ASN A CA 1
ATOM 803 C C . ASN A 1 105 ? -24.835 2.520 14.126 1.00 66.69 105 ASN A C 1
ATOM 805 O O . ASN A 1 105 ? -24.458 1.438 13.676 1.00 66.69 105 ASN A O 1
ATOM 809 N N . GLY A 1 106 ? -25.037 2.713 15.430 1.00 79.31 106 GLY A N 1
ATOM 810 C CA . GLY A 1 106 ? -24.954 1.635 16.411 1.00 79.31 106 GLY A CA 1
ATOM 811 C C . GLY A 1 106 ? -23.537 1.176 16.752 1.00 79.31 106 GLY A C 1
ATOM 812 O O . GLY A 1 106 ? -23.397 0.060 17.239 1.00 79.31 106 GLY A O 1
ATOM 813 N N . GLY A 1 107 ? -22.501 1.993 16.531 1.00 86.12 107 GLY A N 1
ATOM 814 C CA . GLY A 1 107 ? -21.131 1.685 16.961 1.00 86.12 107 GLY A CA 1
ATOM 815 C C . GLY A 1 107 ? -20.444 0.607 16.121 1.00 86.12 107 GLY A C 1
ATOM 816 O O . GLY A 1 107 ? -19.600 -0.118 16.638 1.00 86.12 107 GLY A O 1
ATOM 817 N N . LEU A 1 108 ? -20.828 0.467 14.851 1.00 94.38 108 LEU A N 1
ATOM 818 C CA . LEU A 1 108 ? -20.199 -0.456 13.906 1.00 94.38 108 LEU A CA 1
ATOM 819 C C . LEU A 1 108 ? -18.964 0.186 13.268 1.00 94.38 108 LEU A C 1
ATOM 821 O O . LEU A 1 108 ? -18.939 1.398 13.047 1.00 94.38 108 LEU A O 1
ATOM 825 N N . ALA A 1 109 ? -17.957 -0.626 12.956 1.00 96.44 109 ALA A N 1
ATOM 826 C CA . ALA A 1 109 ? -16.807 -0.188 12.183 1.00 96.44 109 ALA A CA 1
ATOM 827 C C . ALA A 1 109 ? -17.132 -0.121 10.683 1.00 96.44 109 ALA A C 1
ATOM 829 O O . ALA A 1 109 ? -17.766 -1.026 10.126 1.00 96.44 109 ALA A O 1
ATOM 830 N N . GLY A 1 110 ? -16.683 0.939 10.016 1.00 94.81 110 GLY A N 1
ATOM 831 C CA . GLY A 1 110 ? -16.999 1.203 8.617 1.00 94.81 110 GLY A CA 1
ATOM 832 C C . GLY A 1 110 ? -16.049 2.204 7.968 1.00 94.81 110 GLY A C 1
ATOM 833 O O . GLY A 1 110 ? -15.208 2.807 8.631 1.00 94.81 110 GLY A O 1
ATOM 834 N N . LYS A 1 111 ? -16.149 2.322 6.637 1.00 93.81 111 LYS A N 1
ATOM 835 C CA . LYS A 1 111 ? -15.423 3.329 5.854 1.00 93.81 111 LYS A CA 1
ATOM 836 C C . LYS A 1 111 ? -16.326 4.530 5.599 1.00 93.81 111 LYS A C 1
ATOM 838 O O . LYS A 1 111 ? -17.451 4.353 5.129 1.00 93.81 111 LYS A O 1
ATOM 843 N N . MET A 1 112 ? -15.789 5.734 5.755 1.00 92.62 112 MET A N 1
ATOM 844 C CA . MET A 1 112 ? -16.423 6.954 5.260 1.00 92.62 112 MET A CA 1
ATOM 845 C C . MET A 1 112 ? -15.408 7.976 4.746 1.00 92.62 112 MET A C 1
ATOM 847 O O . MET A 1 112 ? -14.199 7.812 4.913 1.00 92.62 112 MET A O 1
ATOM 851 N N . ARG A 1 113 ? -15.901 9.049 4.119 1.00 93.62 113 ARG A N 1
ATOM 852 C CA . ARG A 1 113 ? -15.066 10.174 3.683 1.00 93.62 113 ARG A CA 1
ATOM 853 C C . ARG A 1 113 ? -14.433 10.874 4.880 1.00 93.62 113 ARG A C 1
ATOM 855 O O . ARG A 1 113 ? -15.071 11.066 5.914 1.00 93.62 113 ARG A O 1
ATOM 862 N N . LEU A 1 114 ? -13.188 11.307 4.702 1.00 93.25 114 LEU A N 1
ATOM 863 C CA . LEU A 1 114 ? -12.544 12.227 5.627 1.00 93.25 114 LEU A CA 1
ATOM 864 C C . LEU A 1 114 ? -13.370 13.502 5.765 1.00 93.25 114 LEU A C 1
ATOM 866 O O . LEU A 1 114 ? -13.961 14.003 4.809 1.00 93.25 114 LEU A O 1
ATOM 870 N N . PHE A 1 115 ? -13.374 14.026 6.977 1.00 92.06 115 PHE A N 1
ATOM 871 C CA . PHE A 1 115 ? -14.155 15.184 7.375 1.00 92.06 115 PHE A CA 1
ATOM 872 C C . PHE A 1 115 ? -13.344 16.014 8.358 1.00 92.06 115 PHE A C 1
ATOM 874 O O . PHE A 1 115 ? -12.405 15.493 8.959 1.00 92.06 115 PHE A O 1
ATOM 881 N N . GLY A 1 116 ? -13.738 17.275 8.535 1.00 93.31 116 GLY A N 1
ATOM 882 C CA . GLY A 1 116 ? -13.253 18.130 9.611 1.00 93.31 116 GLY A CA 1
ATOM 883 C C . GLY A 1 116 ? -11.738 18.347 9.651 1.00 93.31 116 GLY A C 1
ATOM 884 O O . GLY A 1 116 ? -11.016 18.127 8.680 1.00 93.31 116 GLY A O 1
ATOM 885 N N . THR A 1 117 ? -11.274 18.782 10.819 1.00 95.38 117 THR A N 1
ATOM 886 C CA . THR A 1 117 ? -9.859 19.017 11.118 1.00 95.38 117 THR A CA 1
ATOM 887 C C . THR A 1 117 ? -9.351 17.929 12.051 1.00 95.38 117 THR A C 1
ATOM 889 O O . THR A 1 117 ? -9.944 17.676 13.102 1.00 95.38 117 THR A O 1
ATOM 892 N N . TYR A 1 118 ? -8.223 17.327 11.692 1.00 97.62 118 TYR A N 1
ATOM 893 C CA . TYR A 1 118 ? -7.587 16.237 12.425 1.00 97.62 118 TYR A CA 1
ATOM 894 C C . TYR A 1 118 ? -6.064 16.412 12.457 1.00 97.62 118 TYR A C 1
ATOM 896 O O . TYR A 1 118 ? -5.479 17.129 11.647 1.00 97.62 118 TYR A O 1
ATOM 904 N N . SER A 1 119 ? -5.414 15.740 13.405 1.00 98.50 119 SER A N 1
ATOM 905 C CA . SER A 1 119 ? -3.965 15.524 13.417 1.00 98.50 119 SER A CA 1
ATOM 906 C C . SER A 1 119 ? -3.633 14.185 12.769 1.00 98.50 119 SER A C 1
ATOM 908 O O . SER A 1 119 ? -4.316 13.192 13.020 1.00 98.50 119 SER A O 1
ATOM 910 N N . ILE A 1 120 ? -2.570 14.157 11.967 1.00 98.44 120 ILE A N 1
ATOM 911 C CA . ILE A 1 120 ? -2.087 12.944 11.307 1.00 98.44 120 ILE A CA 1
ATOM 912 C C . ILE A 1 120 ? -0.965 12.357 12.154 1.00 98.44 120 ILE A C 1
ATOM 914 O O . ILE A 1 120 ? 0.095 12.968 12.303 1.00 98.44 120 ILE A O 1
ATOM 918 N N . MET A 1 121 ? -1.204 11.172 12.700 1.00 98.62 121 MET A N 1
ATOM 919 C CA . MET A 1 121 ? -0.238 10.410 13.478 1.00 98.62 121 MET A CA 1
ATOM 920 C C . MET A 1 121 ? 0.254 9.253 12.616 1.00 98.62 121 MET A C 1
ATOM 922 O O . MET A 1 121 ? -0.490 8.309 12.361 1.00 98.62 121 MET A O 1
ATOM 926 N N . ARG A 1 122 ? 1.500 9.328 12.148 1.00 97.12 122 ARG A N 1
ATOM 927 C CA . ARG A 1 122 ? 2.115 8.320 11.282 1.00 97.12 122 ARG A CA 1
ATOM 928 C C . ARG A 1 122 ? 2.873 7.296 12.121 1.00 97.12 122 ARG A C 1
ATOM 930 O O . ARG A 1 122 ? 3.911 7.660 12.685 1.00 97.12 122 ARG A O 1
ATOM 937 N N . PRO A 1 123 ? 2.401 6.038 12.214 1.00 96.06 123 PRO A N 1
ATOM 938 C CA . PRO A 1 123 ? 3.094 5.022 12.991 1.00 96.06 123 PRO A CA 1
ATOM 939 C C . PRO A 1 123 ? 4.472 4.701 12.403 1.00 96.06 123 PRO A C 1
ATOM 941 O O . PRO A 1 123 ? 4.641 4.690 11.177 1.00 96.06 123 PRO A O 1
ATOM 944 N N . TYR A 1 124 ? 5.445 4.424 13.275 1.00 88.75 124 TYR A N 1
ATOM 945 C CA . TYR A 1 124 ? 6.791 4.011 12.859 1.00 88.75 124 TYR A CA 1
ATOM 946 C C . TYR A 1 124 ? 6.799 2.587 12.295 1.00 88.75 124 TYR A C 1
ATOM 948 O O . TYR A 1 124 ? 7.502 2.306 11.326 1.00 88.75 124 TYR A O 1
ATOM 956 N N . ARG A 1 125 ? 5.984 1.690 12.868 1.00 88.88 125 ARG A N 1
ATOM 957 C CA . ARG A 1 125 ? 5.735 0.356 1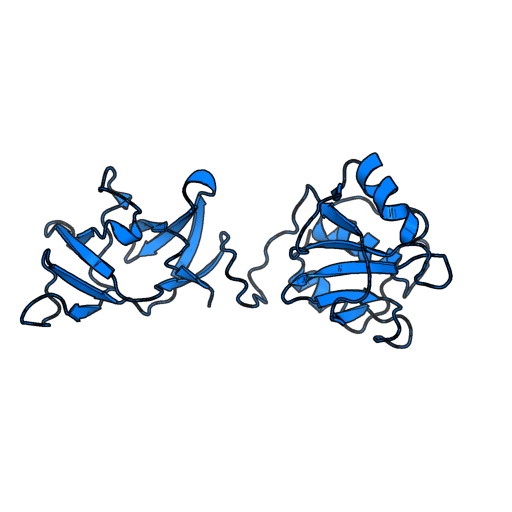2.308 1.00 88.88 125 ARG A CA 1
ATOM 958 C C . ARG A 1 125 ? 4.690 0.431 11.205 1.00 88.88 125 ARG A C 1
ATOM 960 O O . ARG A 1 125 ? 3.743 1.210 11.289 1.00 88.88 125 ARG A O 1
ATOM 967 N N . LYS A 1 126 ? 4.844 -0.411 10.187 1.00 81.06 126 LYS A N 1
ATOM 968 C CA . LYS A 1 126 ? 3.876 -0.555 9.098 1.00 81.06 126 LYS A CA 1
ATOM 969 C C . LYS A 1 126 ? 3.163 -1.902 9.209 1.00 81.06 126 LYS A C 1
ATOM 971 O O . LYS A 1 126 ? 3.802 -2.873 9.619 1.00 81.06 126 LYS A O 1
ATOM 976 N N . PRO A 1 127 ? 1.862 -1.964 8.878 1.00 79.00 127 PRO A N 1
ATOM 977 C CA . PRO A 1 127 ? 1.153 -3.230 8.842 1.00 79.00 127 PRO A CA 1
ATOM 978 C C . PRO A 1 127 ? 1.784 -4.155 7.792 1.00 79.00 127 PRO A C 1
ATOM 980 O O . PRO A 1 127 ? 2.271 -3.655 6.773 1.00 79.00 127 PRO A O 1
ATOM 983 N N . PRO A 1 128 ? 1.781 -5.485 8.004 1.00 71.25 128 PRO A N 1
ATOM 984 C CA . PRO A 1 128 ? 2.090 -6.441 6.951 1.00 71.25 128 PRO A CA 1
ATOM 985 C C . PRO A 1 128 ? 1.316 -6.124 5.674 1.00 71.25 128 PRO A C 1
ATOM 987 O O . PRO A 1 128 ? 0.151 -5.734 5.720 1.00 71.25 128 PRO A O 1
ATOM 990 N N . TYR A 1 129 ? 1.960 -6.299 4.533 1.00 58.28 129 TYR A N 1
ATOM 991 C CA . TYR A 1 129 ? 1.303 -6.167 3.245 1.00 58.28 129 TYR A CA 1
ATOM 992 C C . TYR A 1 129 ? 0.692 -7.523 2.849 1.00 58.28 129 TYR A C 1
ATOM 994 O O . TYR A 1 129 ? 1.397 -8.531 2.910 1.00 58.28 129 TYR A O 1
ATOM 1002 N N . ASP A 1 130 ? -0.602 -7.586 2.511 1.00 52.56 130 ASP A N 1
ATOM 1003 C CA . ASP A 1 130 ? -1.304 -8.850 2.212 1.00 52.56 130 ASP A CA 1
ATOM 1004 C C . ASP A 1 130 ? -1.582 -9.119 0.733 1.00 52.56 130 ASP A C 1
ATOM 1006 O O . ASP A 1 130 ? -2.022 -10.222 0.422 1.00 52.56 130 ASP A O 1
ATOM 1010 N N . GLY A 1 131 ? -1.359 -8.183 -0.192 1.00 50.19 131 GLY A N 1
ATOM 1011 C CA . GLY A 1 131 ? -1.652 -8.406 -1.620 1.00 50.19 131 GLY A CA 1
ATOM 1012 C C . GLY A 1 131 ? -3.119 -8.709 -1.955 1.00 50.19 131 GLY A C 1
ATOM 1013 O O . GLY A 1 131 ? -3.459 -8.917 -3.118 1.00 50.19 131 GLY A O 1
ATOM 1014 N N . SER A 1 132 ? -4.007 -8.743 -0.959 1.00 41.88 132 SER A N 1
ATOM 1015 C CA . SER A 1 132 ? -5.420 -9.074 -1.089 1.00 41.88 132 SER A CA 1
ATOM 1016 C C . SER A 1 132 ? -6.259 -7.841 -0.785 1.00 41.88 132 SER A C 1
ATOM 1018 O O . SER A 1 132 ? -6.598 -7.576 0.366 1.00 41.88 132 SER A O 1
ATOM 1020 N N . GLY A 1 133 ? -6.597 -7.092 -1.835 1.00 48.16 133 GLY A N 1
ATOM 1021 C CA . GLY A 1 133 ? -7.484 -5.930 -1.753 1.00 48.16 133 GLY A CA 1
ATOM 1022 C C . GLY A 1 133 ? -6.859 -4.599 -2.164 1.00 48.16 133 GLY A C 1
ATOM 1023 O O . GLY A 1 133 ? -7.383 -3.564 -1.756 1.00 48.16 133 GLY A O 1
ATOM 1024 N N . GLU A 1 134 ? -5.774 -4.600 -2.951 1.00 45.06 134 GLU A N 1
ATOM 1025 C CA . GLU A 1 134 ? -5.244 -3.370 -3.551 1.00 45.06 134 GLU A CA 1
ATOM 1026 C C . GLU A 1 134 ? -6.356 -2.618 -4.286 1.00 45.06 134 GLU A C 1
ATOM 1028 O O . GLU A 1 134 ? -6.874 -3.037 -5.321 1.00 45.06 134 GLU A O 1
ATOM 1033 N N . LYS A 1 135 ? -6.720 -1.466 -3.729 1.00 51.53 135 LYS A N 1
ATOM 1034 C CA . LYS A 1 135 ? -7.044 -0.344 -4.587 1.00 51.53 135 LYS A CA 1
ATOM 1035 C C . LYS A 1 135 ? -5.720 0.122 -5.165 1.00 51.53 135 LYS A C 1
ATOM 1037 O O . LYS A 1 135 ? -4.825 0.407 -4.380 1.00 51.53 135 LYS A O 1
ATOM 1042 N N . VAL A 1 136 ? -5.652 0.198 -6.490 1.00 57.78 136 VAL A N 1
ATOM 1043 C CA . VAL A 1 136 ? -4.573 0.853 -7.234 1.00 57.78 136 VAL A CA 1
ATOM 1044 C C . VAL A 1 136 ? -4.351 2.240 -6.623 1.00 57.78 136 VAL A C 1
ATOM 1046 O O . VAL A 1 136 ? -5.156 3.148 -6.843 1.00 57.78 136 VAL A O 1
ATOM 1049 N N . ASP A 1 137 ? -3.317 2.379 -5.797 1.00 60.75 137 ASP A N 1
ATOM 1050 C CA . ASP A 1 137 ? -2.925 3.629 -5.135 1.00 60.75 137 ASP A CA 1
ATOM 1051 C C . ASP A 1 137 ? -1.586 4.154 -5.663 1.00 60.75 137 ASP A C 1
ATOM 1053 O O . ASP A 1 137 ? -1.198 5.289 -5.368 1.00 60.75 137 ASP A O 1
ATOM 1057 N N . GLN A 1 138 ? -0.951 3.359 -6.533 1.00 77.75 138 GLN A N 1
ATOM 1058 C CA . GLN A 1 138 ? 0.270 3.670 -7.255 1.00 77.75 138 GLN A CA 1
ATOM 1059 C C . GLN A 1 138 ? 1.509 3.735 -6.347 1.00 77.75 138 GLN A C 1
ATOM 1061 O O . GLN A 1 138 ? 2.538 4.304 -6.724 1.00 77.75 138 GLN A O 1
ATOM 1066 N N . ILE A 1 139 ? 1.441 3.118 -5.162 1.00 78.94 139 ILE A N 1
ATOM 1067 C CA . ILE A 1 139 ? 2.553 2.963 -4.222 1.00 78.94 139 ILE A CA 1
ATOM 1068 C C . ILE A 1 139 ? 3.054 1.519 -4.265 1.00 78.94 139 ILE A C 1
ATOM 1070 O O . ILE A 1 139 ? 2.630 0.649 -3.504 1.00 78.94 139 ILE A O 1
ATOM 1074 N N . LEU A 1 140 ? 4.060 1.288 -5.106 1.00 82.06 140 LEU A N 1
ATOM 1075 C CA . LEU A 1 140 ? 4.605 -0.050 -5.310 1.00 82.06 140 LEU A CA 1
ATOM 1076 C C . LEU A 1 140 ? 5.337 -0.580 -4.071 1.00 82.06 140 LEU A C 1
ATOM 1078 O O . LEU A 1 140 ? 6.136 0.107 -3.429 1.00 82.06 140 LEU A O 1
ATOM 1082 N N . HIS A 1 141 ? 5.129 -1.854 -3.787 1.00 82.81 141 HIS A N 1
ATOM 1083 C CA . HIS A 1 141 ? 5.821 -2.627 -2.765 1.00 82.81 141 HIS A CA 1
ATOM 1084 C C . HIS A 1 141 ? 6.047 -4.049 -3.296 1.00 82.81 141 HIS A C 1
ATOM 1086 O O . HIS A 1 141 ? 5.566 -4.443 -4.358 1.00 82.81 141 HIS A O 1
ATOM 1092 N N . LYS A 1 142 ? 6.845 -4.850 -2.588 1.00 86.44 142 LYS A N 1
ATOM 1093 C CA . LYS A 1 142 ? 7.048 -6.247 -2.985 1.00 86.44 142 LYS A CA 1
ATOM 1094 C C . LYS A 1 142 ? 5.702 -6.979 -2.983 1.00 86.44 142 LYS A C 1
ATOM 1096 O O . LYS A 1 142 ? 5.057 -7.048 -1.941 1.00 86.44 142 LYS A O 1
ATOM 1101 N N . GLY A 1 143 ? 5.341 -7.571 -4.116 1.00 83.31 143 GLY A N 1
ATOM 1102 C CA . GLY A 1 143 ? 4.069 -8.258 -4.318 1.00 83.31 143 GLY A CA 1
ATOM 1103 C C . GLY A 1 143 ? 3.049 -7.486 -5.157 1.00 83.31 143 GLY A C 1
ATOM 1104 O O . GLY A 1 143 ? 2.164 -8.152 -5.691 1.00 83.31 143 GLY A O 1
ATOM 1105 N N . SER A 1 144 ? 3.197 -6.163 -5.343 1.00 85.44 144 SER A N 1
ATOM 1106 C CA . SER A 1 144 ? 2.297 -5.385 -6.210 1.00 85.44 144 SER A CA 1
ATOM 1107 C C . SER A 1 144 ? 2.246 -5.990 -7.605 1.00 85.44 144 SER A C 1
ATOM 1109 O O . SER A 1 144 ? 3.276 -6.419 -8.148 1.00 85.44 144 SER A O 1
ATOM 1111 N N . LYS A 1 145 ? 1.061 -5.986 -8.209 1.00 87.12 145 LYS A N 1
ATOM 1112 C CA . LYS A 1 145 ? 0.897 -6.304 -9.626 1.00 87.12 145 LYS A CA 1
ATOM 1113 C C . LYS A 1 145 ? 1.002 -5.025 -10.433 1.00 87.12 145 LYS A C 1
ATOM 1115 O O . LYS A 1 145 ? 0.375 -4.028 -10.108 1.00 87.12 145 LYS A O 1
ATOM 1120 N N . VAL A 1 146 ? 1.819 -5.042 -11.478 1.00 92.06 146 VAL A N 1
ATOM 1121 C CA . VAL A 1 146 ? 2.094 -3.857 -12.292 1.00 92.06 146 VAL A CA 1
ATOM 1122 C C . VAL A 1 146 ? 2.102 -4.179 -13.776 1.00 92.06 146 VAL A C 1
ATOM 1124 O O . VAL A 1 146 ? 2.497 -5.271 -14.177 1.00 92.06 146 VAL A O 1
ATOM 1127 N N . LYS A 1 147 ? 1.745 -3.200 -14.602 1.00 93.19 147 LYS A N 1
ATOM 1128 C CA . LYS A 1 147 ? 1.981 -3.196 -16.052 1.00 93.19 147 LYS A CA 1
ATOM 1129 C C . LYS A 1 147 ? 2.827 -1.996 -16.449 1.00 93.19 147 LYS A C 1
ATOM 1131 O O . LYS A 1 147 ? 2.853 -0.993 -15.735 1.00 93.19 147 LYS A O 1
ATOM 1136 N N . PHE A 1 148 ? 3.479 -2.050 -17.603 1.00 93.88 148 PHE A N 1
ATOM 1137 C CA . PHE A 1 148 ? 4.176 -0.873 -18.108 1.00 93.88 148 PHE A CA 1
ATOM 1138 C C . PHE A 1 148 ? 3.182 0.210 -18.551 1.00 93.88 148 PHE A C 1
ATOM 1140 O O . PHE A 1 148 ? 2.145 -0.072 -19.151 1.00 93.88 148 PHE A O 1
ATOM 1147 N N . ASN A 1 149 ? 3.502 1.468 -18.254 1.00 89.25 149 ASN A N 1
ATOM 1148 C CA . ASN A 1 149 ? 2.682 2.621 -18.603 1.00 89.25 149 ASN A CA 1
ATOM 1149 C C . ASN A 1 149 ? 3.291 3.395 -19.778 1.00 89.25 149 ASN A C 1
ATOM 1151 O O . ASN A 1 149 ? 4.161 4.248 -19.590 1.00 89.25 149 ASN A O 1
ATOM 1155 N N . GLY A 1 150 ? 2.809 3.099 -20.984 1.00 90.25 150 GLY A N 1
ATOM 1156 C CA . GLY A 1 150 ? 3.177 3.800 -22.212 1.00 90.25 150 GLY A CA 1
ATOM 1157 C C . GLY A 1 150 ? 4.081 2.988 -23.136 1.00 90.25 150 GLY A C 1
ATOM 1158 O O . GLY A 1 150 ? 4.130 1.761 -23.079 1.00 90.25 150 GLY A O 1
ATOM 1159 N N . THR A 1 151 ? 4.764 3.705 -24.023 1.00 95.81 151 THR A N 1
ATOM 1160 C CA . THR A 1 151 ? 5.690 3.151 -25.014 1.00 95.81 151 THR A CA 1
ATOM 1161 C C . THR A 1 151 ? 7.105 3.644 -24.749 1.00 95.81 151 THR A C 1
ATOM 1163 O O . THR A 1 151 ? 7.296 4.781 -24.312 1.00 95.81 151 THR A O 1
ATOM 1166 N N . PHE A 1 152 ? 8.108 2.830 -25.059 1.00 97.56 152 PHE A N 1
ATOM 1167 C CA . PHE A 1 152 ? 9.494 3.088 -24.687 1.00 97.56 152 PHE A CA 1
ATOM 1168 C C . PHE A 1 152 ? 10.412 3.021 -25.891 1.00 97.56 152 PHE A C 1
ATOM 1170 O O . PHE A 1 152 ? 10.308 2.133 -26.729 1.00 97.56 152 PHE A O 1
ATOM 1177 N N . TYR A 1 153 ? 11.335 3.971 -25.952 1.00 97.25 153 TYR A N 1
ATOM 1178 C CA . TYR A 1 153 ? 12.361 4.004 -26.979 1.00 97.25 153 TYR A CA 1
ATOM 1179 C C . TYR A 1 153 ? 13.460 2.981 -26.680 1.00 97.25 153 TYR A C 1
ATOM 1181 O O . TYR A 1 153 ? 13.926 2.879 -25.537 1.00 97.25 153 TYR A O 1
ATOM 1189 N N . VAL A 1 154 ? 13.889 2.261 -27.711 1.00 97.50 154 VAL A N 1
ATOM 1190 C CA . VAL A 1 154 ? 15.021 1.336 -27.689 1.00 97.50 154 VAL A CA 1
ATOM 1191 C C . VAL A 1 154 ? 16.296 2.113 -28.007 1.00 97.50 154 VAL A C 1
ATOM 1193 O O . VAL A 1 154 ? 16.535 2.519 -29.143 1.00 97.50 154 VAL A O 1
ATOM 1196 N N . ASN A 1 155 ? 17.140 2.319 -26.997 1.00 97.81 155 ASN A N 1
ATOM 1197 C CA . ASN A 1 155 ? 18.417 3.017 -27.144 1.00 97.81 155 ASN A CA 1
ATOM 1198 C C . ASN A 1 155 ? 19.504 2.119 -27.739 1.00 97.81 155 ASN A C 1
ATOM 1200 O O . ASN A 1 155 ? 20.352 2.591 -28.491 1.00 97.81 155 ASN A O 1
ATOM 1204 N N . SER A 1 156 ? 19.500 0.834 -27.392 1.00 97.00 156 SER A N 1
ATOM 1205 C CA . SER A 1 156 ? 20.420 -0.153 -27.953 1.00 97.00 156 SER A CA 1
ATOM 1206 C C . SER A 1 156 ? 19.855 -1.561 -27.831 1.00 97.00 156 SER A C 1
ATOM 1208 O O . SER A 1 156 ? 18.992 -1.831 -26.995 1.00 97.00 156 SER A O 1
ATOM 1210 N N . VAL A 1 157 ? 20.357 -2.461 -28.671 1.00 96.62 157 VAL A N 1
ATOM 1211 C CA . VAL A 1 157 ? 19.982 -3.877 -28.690 1.00 96.62 157 VAL A CA 1
ATOM 1212 C C . VAL A 1 157 ? 21.208 -4.748 -28.484 1.00 96.62 157 VAL A C 1
ATOM 1214 O O . VAL A 1 157 ? 22.328 -4.378 -28.843 1.00 96.62 157 VAL A O 1
ATOM 1217 N N . ARG A 1 158 ? 21.000 -5.923 -27.899 1.00 95.25 158 ARG A N 1
ATOM 1218 C CA . ARG A 1 158 ? 22.042 -6.906 -27.636 1.00 95.25 158 ARG A CA 1
ATOM 1219 C C . ARG A 1 158 ? 21.558 -8.278 -28.091 1.00 95.25 158 ARG A C 1
ATOM 1221 O O . ARG A 1 158 ? 20.871 -8.999 -27.377 1.00 95.25 158 ARG A O 1
ATOM 1228 N N . ALA A 1 159 ? 21.952 -8.631 -29.314 1.00 92.19 159 ALA A N 1
ATOM 1229 C CA . ALA A 1 159 ? 21.477 -9.834 -29.996 1.00 92.19 159 ALA A CA 1
ATOM 1230 C C . ALA A 1 159 ? 21.848 -11.141 -29.273 1.00 92.19 159 ALA A C 1
ATOM 1232 O O . ALA A 1 159 ? 21.051 -12.071 -29.257 1.00 92.19 159 ALA A O 1
ATOM 1233 N N . ARG A 1 160 ? 23.029 -11.206 -28.633 1.00 91.94 160 ARG A N 1
ATOM 1234 C CA . ARG A 1 160 ? 23.537 -12.433 -27.982 1.00 91.94 160 ARG A CA 1
ATOM 1235 C C . ARG A 1 160 ? 22.618 -13.004 -26.898 1.00 91.94 160 ARG A C 1
ATOM 1237 O O . ARG A 1 160 ? 22.724 -14.182 -26.589 1.00 91.94 160 ARG A O 1
ATOM 1244 N N . ASP A 1 161 ? 21.784 -12.168 -26.288 1.00 91.31 161 ASP A N 1
ATOM 1245 C CA . ASP A 1 161 ? 20.878 -12.563 -25.213 1.00 91.31 161 ASP A CA 1
ATOM 1246 C C . ASP A 1 161 ? 19.451 -12.046 -25.414 1.00 91.31 161 ASP A C 1
ATOM 1248 O O . ASP A 1 161 ? 18.669 -12.045 -24.470 1.00 91.31 161 ASP A O 1
ATOM 1252 N N . ASN A 1 162 ? 19.119 -11.630 -26.641 1.00 95.31 162 ASN A N 1
ATOM 1253 C CA . ASN A 1 162 ? 17.805 -11.115 -27.020 1.00 95.31 162 ASN A CA 1
ATOM 1254 C C . ASN A 1 162 ? 17.284 -10.052 -26.033 1.00 95.31 162 ASN A C 1
ATOM 1256 O O . ASN A 1 162 ? 16.181 -10.143 -25.492 1.00 95.31 162 ASN A O 1
ATOM 1260 N N . THR A 1 163 ? 18.129 -9.059 -25.746 1.00 97.81 163 THR A N 1
ATOM 1261 C CA . THR A 1 163 ? 17.789 -7.951 -24.851 1.00 97.81 163 THR A CA 1
ATOM 1262 C C . THR A 1 163 ? 17.930 -6.601 -25.535 1.00 97.81 163 THR A C 1
ATOM 1264 O O . THR A 1 163 ? 18.620 -6.447 -26.545 1.00 97.81 163 THR A O 1
ATOM 1267 N N . PHE A 1 164 ? 17.305 -5.591 -24.947 1.00 98.00 164 PHE A N 1
ATOM 1268 C CA . PHE A 1 164 ? 17.452 -4.200 -25.330 1.00 98.00 164 PHE A CA 1
ATOM 1269 C C . PHE A 1 164 ? 17.649 -3.316 -24.098 1.00 98.00 164 PHE A C 1
ATOM 1271 O O . PHE A 1 164 ? 17.459 -3.736 -22.956 1.00 98.00 164 PHE A O 1
ATOM 1278 N N . VAL A 1 165 ? 18.055 -2.075 -24.329 1.00 98.31 165 VAL A N 1
ATOM 1279 C CA . VAL A 1 165 ? 18.149 -1.045 -23.299 1.00 98.31 165 VAL A CA 1
ATOM 1280 C C . VAL A 1 165 ? 17.202 0.085 -23.654 1.00 98.31 165 VAL A C 1
ATOM 1282 O O . VAL A 1 165 ? 17.225 0.597 -24.773 1.00 98.31 165 VAL A O 1
ATOM 1285 N N . SER A 1 166 ? 16.416 0.514 -22.671 1.00 98.25 166 SER A N 1
ATOM 1286 C CA . SER A 1 166 ? 15.733 1.801 -22.698 1.00 98.25 166 SER A CA 1
ATOM 1287 C C . SER A 1 166 ? 16.245 2.644 -21.542 1.00 98.25 166 SER A C 1
ATOM 1289 O O . SER A 1 166 ? 15.956 2.353 -20.379 1.00 98.25 166 SER A O 1
ATOM 1291 N N . ASN A 1 167 ? 16.990 3.703 -21.855 1.00 97.94 167 ASN A N 1
ATOM 1292 C CA . ASN A 1 167 ? 17.545 4.628 -20.866 1.00 97.94 167 ASN A CA 1
ATOM 1293 C C . ASN A 1 167 ? 16.437 5.262 -20.017 1.00 97.94 167 ASN A C 1
ATOM 1295 O O . ASN A 1 167 ? 16.638 5.561 -18.842 1.00 97.94 167 ASN A O 1
ATOM 1299 N N . THR A 1 168 ? 15.251 5.419 -20.606 1.00 95.94 168 THR A N 1
ATOM 1300 C CA . THR A 1 168 ? 14.020 5.824 -19.932 1.00 95.94 168 THR A CA 1
ATOM 1301 C C . THR A 1 168 ? 13.665 4.838 -18.823 1.00 95.94 168 THR A C 1
ATOM 1303 O O . THR A 1 168 ? 13.613 5.242 -17.664 1.00 95.94 168 THR A O 1
ATOM 1306 N N . LEU A 1 169 ? 13.483 3.554 -19.150 1.00 97.56 169 LEU A N 1
ATOM 1307 C CA . LEU A 1 169 ? 13.055 2.528 -18.193 1.00 97.56 169 LEU A CA 1
ATOM 1308 C C . LEU A 1 169 ? 14.065 2.296 -17.067 1.00 97.56 169 LEU A C 1
ATOM 1310 O O . LEU A 1 169 ? 13.652 2.085 -15.932 1.00 97.56 169 LEU A O 1
ATOM 1314 N N . ILE A 1 170 ? 15.366 2.370 -17.354 1.00 96.62 170 ILE A N 1
ATOM 1315 C CA . ILE A 1 170 ? 16.421 2.140 -16.349 1.00 96.62 170 ILE A CA 1
ATOM 1316 C C . ILE A 1 170 ? 16.868 3.431 -15.637 1.00 96.62 170 ILE A C 1
ATOM 1318 O O . ILE A 1 170 ? 17.563 3.386 -14.625 1.00 96.62 170 ILE A O 1
ATOM 1322 N N . GLY A 1 171 ? 16.462 4.597 -16.150 1.00 93.94 171 GLY A N 1
ATOM 1323 C CA . GLY A 1 171 ? 16.801 5.921 -15.623 1.00 93.94 171 GLY A CA 1
ATOM 1324 C C . GLY A 1 171 ? 18.250 6.358 -15.833 1.00 93.94 171 GLY A C 1
ATOM 1325 O O . GLY A 1 171 ? 18.826 6.980 -14.943 1.00 93.94 171 GLY A O 1
ATOM 1326 N N . GLY A 1 172 ? 18.841 6.044 -16.984 1.00 94.62 172 GLY A N 1
ATOM 1327 C CA . GLY A 1 172 ? 20.201 6.453 -17.335 1.00 94.62 172 GLY A CA 1
ATOM 1328 C C . GLY A 1 172 ? 20.862 5.514 -18.336 1.00 94.62 172 GLY A C 1
ATOM 1329 O O . GLY A 1 172 ? 20.183 4.810 -19.072 1.00 94.62 172 GLY A O 1
ATOM 1330 N N . ASN A 1 173 ? 22.194 5.507 -18.359 1.00 96.25 173 ASN A N 1
ATOM 1331 C CA . ASN A 1 173 ? 22.969 4.592 -19.196 1.00 96.25 173 ASN A CA 1
ATOM 1332 C C . ASN A 1 173 ? 23.120 3.212 -18.527 1.00 96.25 173 ASN A C 1
ATOM 1334 O O . ASN A 1 173 ? 23.227 3.129 -17.298 1.00 96.25 173 ASN A O 1
ATOM 1338 N N . PRO A 1 174 ? 23.192 2.121 -19.308 1.00 95.38 174 PRO A N 1
ATOM 1339 C CA . PRO A 1 174 ? 23.323 0.778 -18.764 1.00 95.38 174 PRO A CA 1
ATOM 1340 C C . PRO A 1 174 ? 24.720 0.570 -18.158 1.00 95.38 174 PRO A C 1
ATOM 1342 O O . PRO A 1 174 ? 25.714 0.495 -18.869 1.00 95.38 174 PRO A O 1
ATOM 1345 N N . THR A 1 175 ? 24.802 0.454 -16.831 1.00 94.75 175 THR A N 1
ATOM 1346 C CA . THR A 1 175 ? 26.060 0.153 -16.113 1.00 94.75 175 THR A CA 1
ATOM 1347 C C . THR A 1 175 ? 26.163 -1.274 -15.569 1.00 94.75 175 THR A C 1
ATOM 1349 O O . THR A 1 175 ? 27.229 -1.670 -15.103 1.00 94.75 175 THR A O 1
ATOM 1352 N N . ARG A 1 176 ? 25.072 -2.052 -15.588 1.00 94.19 176 ARG A N 1
ATOM 1353 C CA . ARG A 1 176 ? 24.987 -3.399 -15.006 1.00 94.19 176 ARG A CA 1
ATOM 1354 C C . ARG A 1 176 ? 24.148 -4.321 -15.881 1.00 94.19 176 ARG A C 1
ATOM 1356 O O . ARG A 1 176 ? 23.294 -3.865 -16.634 1.00 94.19 176 ARG A O 1
ATOM 1363 N N . GLU A 1 177 ? 24.341 -5.628 -15.720 1.00 93.75 177 GLU A N 1
ATOM 1364 C CA . GLU A 1 177 ? 23.643 -6.645 -16.515 1.00 93.75 177 GLU A CA 1
ATOM 1365 C C . GLU A 1 177 ? 22.114 -6.594 -16.381 1.00 93.75 177 GLU A C 1
ATOM 1367 O O . GLU A 1 177 ? 21.410 -6.840 -17.355 1.00 93.75 177 GLU A O 1
ATOM 1372 N N . TYR A 1 178 ? 21.564 -6.216 -15.227 1.00 93.69 178 TYR A N 1
ATOM 1373 C CA . TYR A 1 178 ? 20.109 -6.109 -15.041 1.00 93.69 178 TYR A CA 1
ATOM 1374 C C . TYR A 1 178 ? 19.465 -4.903 -15.754 1.00 93.69 178 TYR A C 1
ATOM 1376 O O . TYR A 1 178 ? 18.253 -4.732 -15.673 1.00 93.69 178 TYR A O 1
ATOM 1384 N N . HIS A 1 179 ? 20.245 -4.051 -16.430 1.00 96.44 179 HIS A N 1
ATOM 1385 C CA . HIS A 1 179 ? 19.719 -2.976 -17.281 1.00 96.44 179 HIS A CA 1
ATOM 1386 C C . HIS A 1 179 ? 19.378 -3.438 -18.703 1.00 96.44 179 HIS A C 1
ATOM 1388 O O . HIS A 1 179 ? 18.801 -2.678 -19.477 1.00 96.44 179 HIS A O 1
ATOM 1394 N N . HIS A 1 180 ? 19.753 -4.667 -19.054 1.00 97.12 180 HIS A N 1
ATOM 1395 C CA . HIS A 1 180 ? 19.430 -5.281 -20.332 1.00 97.12 180 HIS A CA 1
ATOM 1396 C C . HIS A 1 180 ? 18.103 -6.034 -20.204 1.00 97.12 180 HIS A C 1
ATOM 1398 O O . HIS A 1 180 ? 18.037 -7.093 -19.577 1.00 97.12 180 HIS A O 1
ATOM 1404 N N . ILE A 1 181 ? 17.047 -5.446 -20.763 1.00 98.12 181 ILE A N 1
ATOM 1405 C CA . ILE A 1 181 ? 15.657 -5.890 -20.652 1.00 98.12 181 ILE A CA 1
ATOM 1406 C C . ILE A 1 181 ? 15.375 -6.924 -21.748 1.00 98.12 181 ILE A C 1
ATOM 1408 O O . ILE A 1 181 ? 15.673 -6.643 -22.909 1.00 98.12 181 ILE A O 1
ATOM 1412 N N . PRO A 1 182 ? 14.819 -8.107 -21.432 1.00 98.06 182 PRO A N 1
ATOM 1413 C CA . PRO A 1 182 ? 14.410 -9.076 -22.450 1.00 98.06 182 PRO A CA 1
ATOM 1414 C C . PRO A 1 182 ? 13.423 -8.470 -23.444 1.00 98.06 182 PRO A C 1
ATOM 1416 O O . PRO A 1 182 ? 12.452 -7.830 -23.044 1.00 98.06 182 PRO A O 1
ATOM 1419 N N . SER A 1 183 ? 13.687 -8.655 -24.737 1.00 96.81 183 SER A N 1
ATOM 1420 C CA . SER A 1 183 ? 12.851 -8.106 -25.810 1.00 96.81 183 SER A CA 1
ATOM 1421 C C . SER A 1 183 ? 11.596 -8.932 -26.074 1.00 96.81 183 SER A C 1
ATOM 1423 O O . SER A 1 183 ? 10.605 -8.364 -26.507 1.00 96.81 183 SER A O 1
ATOM 1425 N N . GLY A 1 184 ? 11.618 -10.240 -25.795 1.00 95.38 184 GLY A N 1
ATOM 1426 C CA . GLY A 1 184 ? 10.532 -11.174 -26.127 1.00 95.38 184 GLY A CA 1
ATOM 1427 C C . GLY A 1 184 ? 9.128 -10.715 -25.704 1.00 95.38 184 GLY A C 1
ATOM 1428 O O . GLY A 1 184 ? 8.210 -10.796 -26.515 1.00 95.38 184 GLY A O 1
ATOM 1429 N N . PRO A 1 185 ? 8.940 -10.177 -24.484 1.00 96.38 185 PRO A N 1
ATOM 1430 C CA . PRO A 1 185 ? 7.624 -9.738 -24.016 1.00 96.38 185 PRO A CA 1
ATOM 1431 C C . PRO A 1 185 ? 7.195 -8.353 -24.516 1.00 96.38 185 PRO A C 1
ATOM 1433 O O . PRO A 1 185 ? 6.147 -7.866 -24.094 1.00 96.38 185 PRO A O 1
ATOM 1436 N N . PHE A 1 186 ? 8.021 -7.676 -25.317 1.00 97.25 186 PHE A N 1
ATOM 1437 C CA . PHE A 1 186 ? 7.773 -6.328 -25.814 1.00 97.25 186 PHE A CA 1
ATOM 1438 C C . PHE A 1 186 ? 7.372 -6.362 -27.289 1.00 97.25 186 PHE A C 1
ATOM 1440 O O . PHE A 1 186 ? 8.031 -6.989 -28.110 1.00 97.25 186 PHE A O 1
ATOM 1447 N N . GLU A 1 187 ? 6.315 -5.630 -27.619 1.00 96.12 187 GLU A N 1
ATOM 1448 C CA . GLU A 1 187 ? 5.830 -5.448 -28.983 1.00 96.12 187 GLU A CA 1
ATOM 1449 C C . GLU A 1 187 ? 6.442 -4.177 -29.577 1.00 96.12 187 GLU A C 1
ATOM 1451 O O . GLU A 1 187 ? 6.339 -3.103 -28.982 1.00 96.12 187 GLU A O 1
ATOM 1456 N N . GLU A 1 188 ? 7.067 -4.267 -30.747 1.00 95.81 188 GLU A N 1
ATOM 1457 C CA . GLU A 1 188 ? 7.436 -3.104 -31.550 1.00 95.81 188 GLU A CA 1
ATOM 1458 C C . GLU A 1 188 ? 6.178 -2.404 -32.071 1.00 95.81 188 GLU A C 1
ATOM 1460 O O . GLU A 1 188 ? 5.310 -3.023 -32.679 1.00 95.81 188 GLU A O 1
ATOM 1465 N N . VAL A 1 189 ? 6.090 -1.096 -31.842 1.00 95.12 189 VAL A N 1
ATOM 1466 C CA . VAL A 1 189 ? 4.931 -0.259 -32.185 1.00 95.12 189 VAL A CA 1
ATOM 1467 C C . VAL A 1 189 ? 5.316 1.008 -32.958 1.00 95.12 189 VAL A C 1
ATOM 1469 O O . VAL A 1 189 ? 4.452 1.827 -33.267 1.00 95.12 189 VAL A O 1
ATOM 1472 N N . GLY A 1 190 ? 6.599 1.207 -33.279 1.00 93.25 190 GLY A N 1
ATOM 1473 C CA . GLY A 1 190 ? 7.046 2.334 -34.101 1.00 93.25 190 GLY A CA 1
ATOM 1474 C C . GLY A 1 190 ? 8.556 2.567 -34.088 1.00 93.25 190 GLY A C 1
ATOM 1475 O O . GLY A 1 190 ? 9.328 1.700 -33.692 1.00 93.25 190 GLY A O 1
ATOM 1476 N N . GLY A 1 191 ? 8.979 3.767 -34.496 1.00 84.25 191 GLY A N 1
ATOM 1477 C CA . GLY A 1 191 ? 10.373 4.229 -34.436 1.00 84.25 191 GLY A CA 1
ATOM 1478 C C . GLY A 1 191 ? 11.178 4.033 -35.724 1.00 84.25 191 GLY A C 1
ATOM 1479 O O . GLY A 1 191 ? 11.885 4.948 -36.136 1.00 84.25 191 GLY A O 1
ATOM 1480 N N . ASN A 1 192 ? 11.009 2.897 -36.403 1.00 74.50 192 ASN A N 1
ATOM 1481 C CA . ASN A 1 192 ? 11.590 2.630 -37.722 1.00 74.50 192 ASN A CA 1
ATOM 1482 C C . ASN A 1 192 ? 10.519 2.618 -38.827 1.00 74.50 192 ASN A C 1
ATOM 1484 O O . ASN A 1 192 ? 9.327 2.494 -38.557 1.00 74.50 192 ASN A O 1
ATOM 1488 N N . ASN A 1 193 ? 10.945 2.694 -40.095 1.00 68.31 193 ASN A N 1
ATOM 1489 C CA . ASN A 1 193 ? 10.060 2.642 -41.276 1.00 68.31 193 ASN A CA 1
ATOM 1490 C C . ASN A 1 193 ? 9.394 1.266 -41.501 1.00 68.31 193 ASN A C 1
ATOM 1492 O O . ASN A 1 193 ? 8.741 1.052 -42.523 1.00 68.31 193 ASN A O 1
ATOM 1496 N N . ARG A 1 194 ? 9.584 0.321 -40.576 1.00 78.75 194 ARG A N 1
ATOM 1497 C CA . ARG A 1 194 ? 9.004 -1.016 -40.595 1.00 78.75 194 ARG A CA 1
ATOM 1498 C C . ARG A 1 194 ? 8.771 -1.464 -39.153 1.00 78.75 194 ARG A C 1
ATOM 1500 O O . ARG A 1 194 ? 9.672 -1.327 -38.337 1.00 78.75 194 ARG A O 1
ATOM 1507 N N . ILE A 1 195 ? 7.562 -1.946 -38.871 1.00 86.44 195 ILE A N 1
ATOM 1508 C CA . ILE A 1 195 ? 7.194 -2.609 -37.615 1.00 86.44 195 ILE A CA 1
ATOM 1509 C C . ILE A 1 195 ? 7.125 -4.096 -37.948 1.00 86.44 195 ILE A C 1
ATOM 1511 O O . ILE A 1 195 ? 6.191 -4.533 -38.624 1.00 86.44 195 ILE A O 1
ATOM 1515 N N . ASP A 1 196 ? 8.150 -4.850 -37.573 1.00 89.19 196 ASP A N 1
ATOM 1516 C CA . ASP A 1 196 ? 8.294 -6.266 -37.934 1.00 89.19 196 ASP A CA 1
ATOM 1517 C C . ASP A 1 196 ? 8.682 -7.164 -36.754 1.00 89.19 196 ASP A C 1
ATOM 1519 O O . ASP A 1 196 ? 8.914 -8.358 -36.948 1.00 89.19 196 ASP A O 1
ATOM 1523 N N . GLN A 1 197 ? 8.666 -6.612 -35.534 1.00 90.88 197 GLN A N 1
ATOM 1524 C CA . GLN A 1 197 ? 9.043 -7.300 -34.296 1.00 90.88 197 GLN A CA 1
ATOM 1525 C C . GLN A 1 197 ? 10.527 -7.683 -34.245 1.00 90.88 197 GLN A C 1
ATOM 1527 O O . GLN A 1 197 ? 10.932 -8.535 -33.450 1.00 90.88 197 GLN A O 1
ATOM 1532 N N . VAL A 1 198 ? 11.361 -7.016 -35.048 1.00 91.12 198 VAL A N 1
ATOM 1533 C CA . VAL A 1 198 ? 12.816 -7.058 -34.932 1.00 91.12 198 VAL A CA 1
ATOM 1534 C C . VAL A 1 198 ? 13.289 -5.716 -34.390 1.00 91.12 198 VAL A C 1
ATOM 1536 O O . VAL A 1 198 ? 13.300 -4.704 -35.081 1.00 91.12 198 VAL A O 1
ATOM 1539 N N . LEU A 1 199 ? 13.700 -5.698 -33.122 1.00 93.44 199 LEU A N 1
ATOM 1540 C CA . LEU A 1 199 ? 14.101 -4.451 -32.479 1.00 93.44 199 LEU A CA 1
ATOM 1541 C C . LEU A 1 199 ? 15.465 -3.970 -32.979 1.00 93.44 199 LEU A C 1
ATOM 1543 O O . LEU A 1 199 ? 16.444 -4.721 -33.001 1.00 93.44 199 LEU A O 1
ATOM 1547 N N . TYR A 1 200 ? 15.550 -2.671 -33.251 1.00 93.19 200 TYR A N 1
ATOM 1548 C CA . TYR A 1 200 ? 16.794 -1.952 -33.503 1.00 93.19 200 TYR A CA 1
ATOM 1549 C C . TYR A 1 200 ? 16.901 -0.750 -32.562 1.00 93.19 200 TYR A C 1
ATOM 1551 O O . TYR A 1 200 ? 15.914 -0.302 -31.976 1.00 93.19 200 TYR A O 1
ATOM 1559 N N . ALA A 1 201 ? 18.103 -0.184 -32.431 1.00 94.75 201 ALA A N 1
ATOM 1560 C CA . ALA A 1 201 ? 18.225 1.150 -31.849 1.00 94.75 201 ALA A CA 1
ATOM 1561 C C . ALA A 1 201 ? 17.383 2.123 -32.692 1.00 94.75 201 ALA A C 1
ATOM 1563 O O . ALA A 1 201 ? 17.569 2.188 -33.906 1.00 94.75 201 ALA A O 1
ATOM 1564 N N . GLY A 1 202 ? 16.436 2.826 -32.070 1.00 94.25 202 GLY A N 1
ATOM 1565 C CA . GLY A 1 202 ? 15.420 3.600 -32.790 1.00 94.25 202 GLY A CA 1
ATOM 1566 C C . GLY A 1 202 ? 13.997 3.072 -32.655 1.00 94.25 202 GLY A C 1
ATOM 1567 O O . GLY A 1 202 ? 13.070 3.878 -32.697 1.00 94.25 202 GLY A O 1
ATOM 1568 N N . SER A 1 203 ? 13.814 1.765 -32.446 1.00 96.25 203 SER A N 1
ATOM 1569 C CA . SER A 1 203 ? 12.485 1.166 -32.293 1.00 96.25 203 SER A CA 1
ATOM 1570 C C . SER A 1 203 ? 11.751 1.733 -31.070 1.00 96.25 203 SER A C 1
ATOM 1572 O O . SER A 1 203 ? 12.353 2.133 -30.070 1.00 96.25 203 SER A O 1
ATOM 1574 N N . ILE A 1 204 ? 10.426 1.751 -31.142 1.00 96.56 204 ILE A N 1
ATOM 1575 C CA . ILE A 1 204 ? 9.519 2.081 -30.043 1.00 96.56 204 ILE A CA 1
ATOM 1576 C C . ILE A 1 204 ? 8.776 0.804 -29.681 1.00 96.56 204 ILE A C 1
ATOM 1578 O O . ILE A 1 204 ? 8.233 0.146 -30.564 1.00 96.56 204 ILE A O 1
ATOM 1582 N N . VAL A 1 205 ? 8.734 0.470 -28.394 1.00 97.31 205 VAL A N 1
ATOM 1583 C CA . VAL A 1 205 ? 8.129 -0.767 -27.897 1.00 97.31 205 VAL A CA 1
ATOM 1584 C C . VAL A 1 205 ? 7.059 -0.531 -26.838 1.00 97.31 205 VAL A C 1
ATOM 1586 O O . VAL A 1 205 ? 7.089 0.470 -26.122 1.00 97.31 205 VAL A O 1
ATOM 1589 N N . LYS A 1 206 ? 6.137 -1.479 -26.697 1.00 95.81 206 LYS A N 1
ATOM 1590 C CA . LYS A 1 206 ? 5.092 -1.528 -25.669 1.00 95.81 206 LYS A CA 1
ATOM 1591 C C . LYS A 1 206 ? 5.124 -2.879 -24.954 1.00 95.81 206 LYS A C 1
ATOM 1593 O O . LYS A 1 206 ? 5.577 -3.867 -25.519 1.00 95.81 206 LYS A O 1
ATOM 1598 N N . ASN A 1 207 ? 4.645 -2.927 -23.714 1.00 97.12 207 ASN A N 1
ATOM 1599 C CA . ASN A 1 207 ? 4.453 -4.177 -22.983 1.00 97.12 207 ASN A CA 1
ATOM 1600 C C . ASN A 1 207 ? 3.179 -4.104 -22.137 1.00 97.12 207 ASN A C 1
ATOM 1602 O O . ASN A 1 207 ? 3.104 -3.307 -21.205 1.00 97.12 207 ASN A O 1
ATOM 1606 N N . ASP A 1 208 ? 2.189 -4.930 -22.467 1.00 90.19 208 ASP A N 1
ATOM 1607 C CA . ASP A 1 208 ? 0.906 -4.980 -21.754 1.00 90.19 208 ASP A CA 1
ATOM 1608 C C . ASP A 1 208 ? 0.832 -6.105 -20.710 1.00 90.19 208 ASP A C 1
ATOM 1610 O O . ASP A 1 208 ? -0.194 -6.260 -20.044 1.00 90.19 208 ASP A O 1
ATOM 1614 N N . ASN A 1 209 ? 1.902 -6.889 -20.539 1.00 92.56 209 ASN A N 1
ATOM 1615 C CA . ASN A 1 209 ? 1.917 -7.969 -19.562 1.00 92.56 209 ASN A CA 1
ATOM 1616 C C . ASN A 1 209 ? 1.894 -7.417 -18.133 1.00 92.56 209 ASN A C 1
ATOM 1618 O O . ASN A 1 209 ? 2.445 -6.353 -17.832 1.00 92.56 209 ASN A O 1
ATOM 1622 N N . VAL A 1 210 ? 1.285 -8.196 -17.240 1.00 91.19 210 VAL A N 1
ATOM 1623 C CA . VAL A 1 210 ? 1.261 -7.918 -15.804 1.00 91.19 210 VAL A CA 1
ATOM 1624 C C . VAL A 1 210 ? 2.382 -8.689 -15.118 1.00 91.19 210 VAL A C 1
ATOM 1626 O O . VAL A 1 210 ? 2.526 -9.897 -15.306 1.00 91.19 210 VAL A O 1
ATOM 1629 N N . TYR A 1 211 ? 3.146 -7.996 -14.282 1.00 96.31 211 TYR A N 1
ATOM 1630 C CA . TYR A 1 211 ? 4.261 -8.537 -13.516 1.00 96.31 211 TYR A CA 1
ATOM 1631 C C . TYR A 1 211 ? 4.018 -8.370 -12.023 1.00 96.31 211 TYR A C 1
ATOM 1633 O O . TYR A 1 211 ? 3.332 -7.450 -11.591 1.00 96.31 211 TYR A O 1
ATOM 1641 N N . VAL A 1 212 ? 4.635 -9.242 -11.227 1.00 92.69 212 VAL A N 1
ATOM 1642 C CA . VAL A 1 212 ? 4.679 -9.100 -9.769 1.00 92.69 212 VAL A CA 1
ATOM 1643 C C . VAL A 1 212 ? 6.005 -8.462 -9.377 1.00 92.69 212 VAL A C 1
ATOM 1645 O O . VAL A 1 212 ? 7.074 -8.993 -9.701 1.00 92.69 212 VAL A O 1
ATOM 1648 N N . VAL A 1 213 ? 5.939 -7.355 -8.641 1.00 95.56 213 VAL A N 1
ATOM 1649 C CA . VAL A 1 213 ? 7.111 -6.667 -8.094 1.00 95.56 213 VAL A CA 1
ATOM 1650 C C . VAL A 1 213 ? 7.858 -7.593 -7.135 1.00 95.56 213 VAL A C 1
ATOM 1652 O O . VAL A 1 213 ? 7.334 -8.020 -6.106 1.00 95.56 213 VAL A O 1
ATOM 1655 N N . GLN A 1 214 ? 9.118 -7.885 -7.450 1.00 94.88 214 GLN A N 1
ATOM 1656 C CA . GLN A 1 214 ? 9.970 -8.773 -6.659 1.00 94.88 214 GLN A CA 1
ATOM 1657 C C . GLN A 1 214 ? 10.652 -8.041 -5.498 1.00 94.88 214 GLN A C 1
ATOM 1659 O O . GLN A 1 214 ? 10.812 -8.611 -4.415 1.00 94.88 214 GLN A O 1
ATOM 1664 N N . GLN A 1 215 ? 11.068 -6.790 -5.723 1.00 94.19 215 GLN A N 1
ATOM 1665 C CA . GLN A 1 215 ? 11.728 -5.904 -4.757 1.00 94.19 215 GLN A CA 1
ATOM 1666 C C . GLN A 1 215 ? 11.494 -4.432 -5.126 1.00 94.19 215 GLN A C 1
ATOM 1668 O O . GLN A 1 215 ? 11.227 -4.127 -6.286 1.00 94.19 215 GLN A O 1
ATOM 1673 N N . ILE A 1 216 ? 11.647 -3.536 -4.147 1.00 92.69 216 ILE A N 1
ATOM 1674 C CA . ILE A 1 216 ? 11.640 -2.078 -4.323 1.00 92.69 216 ILE A CA 1
ATOM 1675 C C . ILE A 1 216 ? 12.970 -1.506 -3.842 1.00 92.69 216 ILE A C 1
ATOM 1677 O O . ILE A 1 216 ? 13.476 -1.914 -2.796 1.00 92.69 216 ILE A O 1
ATOM 1681 N N . ASP A 1 217 ? 13.490 -0.535 -4.583 1.00 91.38 217 ASP A N 1
ATOM 1682 C CA . ASP A 1 217 ? 14.642 0.277 -4.218 1.00 91.38 217 ASP A CA 1
ATOM 1683 C C . ASP A 1 217 ? 14.213 1.743 -4.089 1.00 91.38 217 ASP A C 1
ATOM 1685 O O . ASP A 1 217 ? 14.065 2.465 -5.078 1.00 91.38 217 ASP A O 1
ATOM 1689 N N . ILE A 1 218 ? 13.978 2.169 -2.845 1.00 80.69 218 ILE A N 1
ATOM 1690 C CA . ILE A 1 218 ? 13.455 3.504 -2.519 1.00 80.69 218 ILE A CA 1
ATOM 1691 C C . ILE A 1 218 ? 14.425 4.619 -2.962 1.00 80.69 218 ILE A C 1
ATOM 1693 O O . ILE A 1 218 ? 13.962 5.550 -3.620 1.00 80.69 218 ILE A O 1
ATOM 1697 N N . PRO A 1 219 ? 15.747 4.559 -2.673 1.00 87.50 219 PRO A N 1
ATOM 1698 C CA . PRO A 1 219 ? 16.700 5.581 -3.115 1.00 87.50 219 PRO A CA 1
ATOM 1699 C C . PRO A 1 219 ? 16.705 5.870 -4.615 1.00 87.50 219 PRO A C 1
ATOM 1701 O O . PRO A 1 219 ? 16.960 7.007 -5.010 1.00 87.50 219 PRO A O 1
ATOM 1704 N N . THR A 1 220 ? 16.458 4.861 -5.456 1.00 86.12 220 THR A N 1
ATOM 1705 C CA . THR A 1 220 ? 16.483 5.041 -6.911 1.00 86.12 220 THR A CA 1
ATOM 1706 C C . THR A 1 220 ? 15.099 5.126 -7.542 1.00 86.12 220 THR A C 1
ATOM 1708 O O . THR A 1 220 ? 15.034 5.320 -8.755 1.00 86.12 220 THR A O 1
ATOM 1711 N N . ASP A 1 221 ? 14.019 5.025 -6.767 1.00 88.94 221 ASP A N 1
ATOM 1712 C CA . ASP 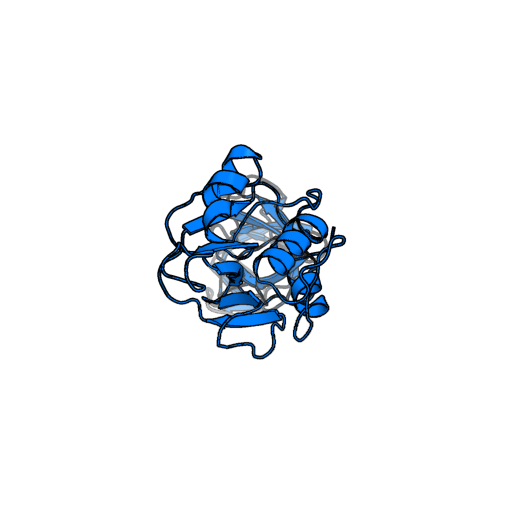A 1 221 ? 12.645 4.947 -7.279 1.00 88.94 221 ASP A CA 1
ATOM 1713 C C . ASP A 1 221 ? 12.496 3.854 -8.355 1.00 88.94 221 ASP A C 1
ATOM 1715 O O . ASP A 1 221 ? 12.069 4.100 -9.488 1.00 88.94 221 ASP A O 1
ATOM 1719 N N . SER A 1 222 ? 12.940 2.639 -8.023 1.00 95.75 222 SER A N 1
ATOM 1720 C CA . SER A 1 222 ? 12.918 1.502 -8.948 1.00 95.75 222 SER A CA 1
ATOM 1721 C C . SER A 1 222 ? 12.244 0.278 -8.333 1.00 95.75 222 SER A C 1
ATOM 1723 O O . SER A 1 222 ? 12.350 0.020 -7.134 1.00 95.75 222 SER A O 1
ATOM 1725 N N . ALA A 1 223 ? 11.609 -0.523 -9.182 1.00 97.56 223 ALA A N 1
ATOM 1726 C CA . ALA A 1 223 ? 11.048 -1.822 -8.852 1.00 97.56 223 ALA A CA 1
ATOM 1727 C C . ALA A 1 223 ? 11.751 -2.917 -9.661 1.00 97.56 223 ALA A C 1
ATOM 1729 O O . ALA A 1 223 ? 12.053 -2.744 -10.845 1.00 97.56 223 ALA A O 1
ATOM 1730 N N . MET A 1 224 ? 12.008 -4.055 -9.022 1.00 98.25 224 MET A N 1
ATOM 1731 C CA . MET A 1 224 ? 12.566 -5.224 -9.688 1.00 98.25 224 MET A CA 1
ATOM 1732 C C . MET A 1 224 ? 11.441 -6.101 -10.226 1.00 98.25 224 MET A C 1
ATOM 1734 O O . MET A 1 224 ? 10.588 -6.555 -9.459 1.00 98.25 224 MET A O 1
ATOM 1738 N N . LEU A 1 225 ? 11.477 -6.387 -11.524 1.00 98.25 225 LEU A N 1
ATOM 1739 C CA . LEU A 1 225 ? 10.566 -7.308 -12.199 1.00 98.25 225 LEU A CA 1
ATOM 1740 C C . LEU A 1 225 ? 11.344 -8.524 -12.698 1.00 98.25 225 LEU A C 1
ATOM 1742 O O . LEU A 1 225 ? 12.508 -8.399 -13.082 1.00 98.25 225 LEU A O 1
ATOM 1746 N N . ASN A 1 226 ? 10.697 -9.688 -12.717 1.00 97.62 226 ASN A N 1
ATOM 1747 C CA . ASN A 1 226 ? 11.190 -10.830 -13.478 1.00 97.62 226 ASN A CA 1
ATOM 1748 C C . ASN A 1 226 ? 10.499 -10.834 -14.845 1.00 97.62 226 ASN A C 1
ATOM 1750 O O . ASN A 1 226 ? 9.279 -10.961 -14.914 1.00 97.62 226 ASN A O 1
ATOM 1754 N N . ILE A 1 227 ? 11.275 -10.654 -15.909 1.00 97.44 227 ILE A N 1
ATOM 1755 C CA . ILE A 1 227 ? 10.807 -10.624 -17.297 1.00 97.44 227 ILE A CA 1
ATOM 1756 C C . ILE A 1 227 ? 11.553 -11.747 -18.012 1.00 97.44 227 ILE A C 1
ATOM 1758 O O . ILE A 1 227 ? 12.778 -11.765 -17.956 1.00 97.44 227 ILE A O 1
ATOM 1762 N N . ASP A 1 228 ? 10.848 -12.716 -18.600 1.00 94.94 228 ASP A N 1
ATOM 1763 C CA . ASP A 1 228 ? 11.441 -13.896 -19.260 1.00 94.94 228 ASP A CA 1
ATOM 1764 C C . ASP A 1 228 ? 12.593 -14.554 -18.474 1.00 94.94 228 ASP A C 1
ATOM 1766 O O . ASP A 1 228 ? 13.669 -14.845 -18.995 1.00 94.94 228 ASP A O 1
ATOM 1770 N N . GLY A 1 229 ? 12.396 -14.753 -17.166 1.00 93.88 229 GLY A N 1
ATOM 1771 C CA . GLY A 1 229 ? 13.385 -15.392 -16.296 1.00 93.88 229 GLY A CA 1
ATOM 1772 C C . GLY A 1 229 ? 14.541 -14.486 -15.860 1.00 93.88 229 GLY A C 1
ATOM 1773 O O . GLY A 1 229 ? 15.364 -14.906 -15.044 1.00 93.88 229 GLY A O 1
ATOM 1774 N N . ARG A 1 230 ? 14.602 -13.232 -16.321 1.00 96.25 230 ARG A N 1
ATOM 1775 C CA . ARG A 1 230 ? 15.635 -12.256 -15.955 1.00 96.25 230 ARG A CA 1
ATOM 1776 C C . ARG A 1 230 ? 15.095 -11.210 -14.986 1.00 96.25 230 ARG A C 1
ATOM 1778 O O . ARG A 1 230 ? 14.087 -10.562 -15.248 1.00 96.25 230 ARG A O 1
ATOM 1785 N N . ASN A 1 231 ? 15.818 -10.991 -13.891 1.00 97.94 231 ASN A N 1
ATOM 1786 C CA . ASN A 1 231 ? 15.527 -9.893 -12.971 1.00 97.94 231 ASN A CA 1
ATOM 1787 C C . ASN A 1 231 ? 16.091 -8.576 -13.519 1.00 97.94 231 ASN A C 1
ATOM 1789 O O . ASN A 1 231 ? 17.295 -8.473 -13.771 1.00 97.94 231 ASN A O 1
ATOM 1793 N N . VAL A 1 232 ? 15.227 -7.574 -13.669 1.00 97.75 232 VAL A N 1
ATOM 1794 C CA . VAL A 1 232 ? 15.571 -6.238 -14.172 1.00 97.75 232 VAL A CA 1
ATOM 1795 C C . VAL A 1 232 ? 15.003 -5.157 -13.262 1.00 97.75 232 VAL A C 1
ATOM 1797 O O . VAL A 1 232 ? 13.923 -5.321 -12.698 1.00 97.75 232 VAL A O 1
ATOM 1800 N N . TRP A 1 233 ? 15.736 -4.053 -13.117 1.00 97.56 233 TRP A N 1
ATOM 1801 C CA . TRP A 1 233 ? 15.294 -2.888 -12.348 1.00 97.56 233 TRP A CA 1
ATOM 1802 C C . TRP A 1 233 ? 14.706 -1.837 -13.285 1.00 97.56 233 TRP A C 1
ATOM 1804 O O . TRP A 1 233 ? 15.380 -1.378 -14.208 1.00 97.56 233 TRP A O 1
ATOM 1814 N N . ILE A 1 234 ? 13.455 -1.463 -13.032 1.00 98.19 234 ILE A N 1
ATOM 1815 C CA . ILE A 1 234 ? 12.676 -0.519 -13.832 1.00 98.19 234 ILE A CA 1
ATOM 1816 C C . ILE A 1 234 ? 12.253 0.647 -12.943 1.00 98.19 234 ILE A C 1
ATOM 1818 O O . ILE A 1 234 ? 11.840 0.435 -11.805 1.00 98.19 234 ILE A O 1
ATOM 1822 N N . LYS A 1 235 ? 12.320 1.879 -13.450 1.00 96.50 235 LYS A N 1
ATOM 1823 C CA . LYS A 1 235 ? 11.825 3.058 -12.732 1.00 96.50 235 LYS A CA 1
ATOM 1824 C C . LYS A 1 235 ? 10.330 2.933 -12.453 1.00 96.50 235 LYS A C 1
ATOM 1826 O O . LYS A 1 235 ? 9.537 2.793 -13.387 1.00 96.50 235 LYS A O 1
ATOM 1831 N N . SER A 1 236 ? 9.954 3.059 -11.182 1.00 93.81 236 SER A N 1
ATOM 1832 C CA . SER A 1 236 ? 8.585 2.859 -10.692 1.00 93.81 236 SER A CA 1
ATOM 1833 C C . SER A 1 236 ? 7.575 3.762 -11.398 1.00 93.81 236 SER A C 1
ATOM 1835 O O . SER A 1 236 ? 6.465 3.333 -11.686 1.00 93.81 236 SER A O 1
ATOM 1837 N N . LYS A 1 237 ? 7.972 4.983 -11.785 1.00 88.62 237 LYS A N 1
ATOM 1838 C CA . LYS A 1 237 ? 7.111 5.915 -12.537 1.00 88.62 237 LYS A CA 1
ATOM 1839 C C . LYS A 1 237 ? 6.574 5.389 -13.879 1.00 88.62 237 LYS A C 1
ATOM 1841 O O . LYS A 1 237 ? 5.624 5.963 -14.402 1.00 88.62 237 LYS A O 1
ATOM 1846 N N . TYR A 1 238 ? 7.175 4.343 -14.453 1.00 94.00 238 TYR A N 1
ATOM 1847 C CA . TYR A 1 238 ? 6.708 3.717 -15.699 1.00 94.00 238 TYR A CA 1
ATOM 1848 C C . TYR A 1 238 ? 5.931 2.421 -15.472 1.00 94.00 238 TYR A C 1
ATOM 1850 O O . TYR A 1 238 ? 5.655 1.704 -16.432 1.00 94.00 238 TYR A O 1
ATOM 1858 N N . LEU A 1 239 ? 5.582 2.113 -14.226 1.00 94.88 239 LEU A N 1
ATOM 1859 C CA . LEU A 1 239 ? 4.832 0.927 -13.844 1.00 94.88 239 LEU A CA 1
ATOM 1860 C C . LEU A 1 239 ? 3.511 1.367 -13.226 1.00 94.88 239 LEU A C 1
ATOM 1862 O O . LEU A 1 239 ? 3.522 2.050 -12.212 1.00 94.88 239 LEU A O 1
ATOM 1866 N N . LEU A 1 240 ? 2.387 1.006 -13.839 1.00 85.31 240 LEU A N 1
ATOM 1867 C CA . LEU A 1 240 ? 1.045 1.231 -13.302 1.00 85.31 240 LEU A CA 1
ATOM 1868 C C . LEU A 1 240 ? 0.628 0.005 -12.493 1.00 85.31 240 LEU A C 1
ATOM 1870 O O . LEU A 1 240 ? 0.651 -1.100 -13.032 1.00 85.31 240 LEU A O 1
ATOM 1874 N N . GLU A 1 241 ? 0.257 0.205 -11.235 1.00 83.31 241 GLU A N 1
ATOM 1875 C CA . GLU A 1 241 ? -0.319 -0.839 -10.386 1.00 83.31 241 GLU A CA 1
ATOM 1876 C C . GLU A 1 241 ? -1.702 -1.260 -10.917 1.00 83.31 241 GLU A C 1
ATOM 1878 O O . GLU A 1 241 ? -2.458 -0.419 -11.417 1.00 83.31 241 GLU A O 1
ATOM 1883 N N . VAL A 1 242 ? -2.000 -2.566 -10.909 1.00 78.12 242 VAL A N 1
ATOM 1884 C CA . VAL A 1 242 ? -3.186 -3.165 -11.562 1.00 78.12 242 VAL A CA 1
ATOM 1885 C C . VAL A 1 242 ? -3.789 -4.349 -10.823 1.00 78.12 242 VAL A C 1
ATOM 1887 O O . VAL A 1 242 ? -3.031 -5.172 -10.268 1.00 78.12 242 VAL A O 1
#

Secondary structure (DSSP, 8-state):
---HHHHHHHHTTS---BTTB-TT-HHHHHHHHHHHTT-PPP----SGGGHHHHHHHTTSEEEE-SSPPTT-EEEE-TTTGGGT-EEEEEEETTEEEEESST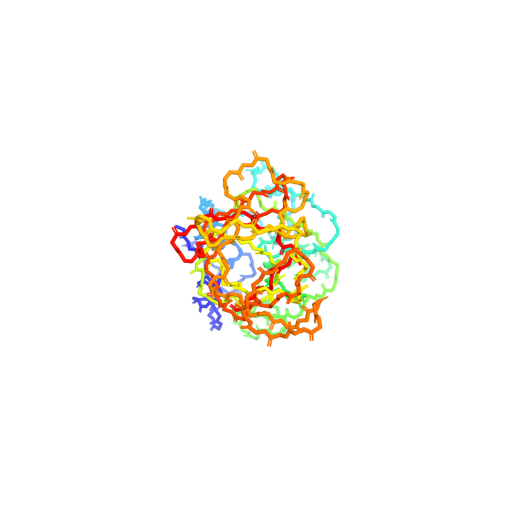TSTTT-EEEEE--S-EEEEEESS-PPP-SSS----S---TT-EEEE-SEEE--EEEGGGTEEE-HHHHTSS--SGGGSEESTT-EEEESSS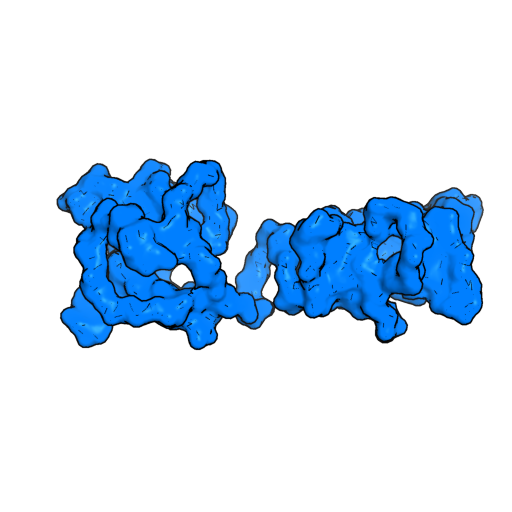--SS---TT-EEE---EEE--EEETTTTEEEEEETTEEEEEEGGGEEE-

pLDDT: mean 91.4, std 9.92, range [41.88, 98.62]

Radius of gyration: 23.32 Å; chains: 1; bounding box: 51×35×70 Å

Sequence (242 aa):
MISLESFISKYTGKKVDVPWGYAGQCVSLVQRYLNECLGYEMHPRGNAKDWVNTLINEGIAQKVNGTPQRGDILVYGSSYGSGYGHIGIAVGDGNIFDQNNTSHNGGLAGKMRLFGTYSIMRPYRKPPYDGSGEKVDQILHKGSKVKFNGTFYVNSVRARDNTFVSNTLIGGNPTREYHHIPSGPFEEVGGNNRIDQVLYAGSIVKNDNVYVVQQIDIPTDSAMLNIDGRNVWIKSKYLLEV